Protein AF-A0A8S9WNT0-F1 (afdb_monomer)

Solvent-accessible surface area (backbone atoms only — not comparable to full-atom values): 17905 Å² total; per-residue (Å²): 100,82,88,56,63,63,63,52,52,52,56,59,71,67,62,73,85,76,90,71,71,98,56,78,53,39,70,52,45,52,57,57,40,44,67,74,70,39,76,78,52,48,82,60,87,55,51,92,38,74,47,78,46,76,50,46,50,31,54,36,70,70,26,28,43,89,84,68,43,75,92,51,94,57,46,38,47,43,70,58,42,40,52,50,35,33,77,72,57,32,23,27,37,25,37,38,32,82,46,93,51,92,77,42,52,64,61,68,43,43,46,45,4,59,71,24,71,43,39,64,44,81,45,90,50,81,89,46,49,68,57,54,53,49,53,49,52,47,62,64,63,39,40,32,62,36,38,36,70,43,54,38,89,97,39,54,84,32,49,48,57,46,59,67,60,50,62,67,45,48,62,85,56,74,67,70,46,46,57,49,78,44,84,61,89,89,66,69,51,47,79,47,75,50,42,38,33,35,24,42,68,88,22,56,76,46,73,44,82,46,78,48,76,41,76,60,81,75,78,72,78,70,78,74,77,71,80,72,85,88,75,83,87,87,80,88,79,83,86,78,84,79,83,78,78,78,78,76,81,85,76,82,72,77,77,81,74,62,74,57,78,56,80,67,83,79,83,78,74,72,86,82,71,81,90,66,83,83,78,85,75,86,80,90,129

Nearest PDB structures (foldseek):
  5bv8-assembly1_A  TM=7.248E-01  e=2.136E-02  Homo sapiens
  6ohr-assembly1_A  TM=5.849E-01  e=1.825E-01  Homo sapiens
  8ju8-assembly1_A  TM=4.848E-01  e=1.297E+00  synthetic construct
  4qey-assembly2_B  TM=3.914E-01  e=1.657E+00  Bacteroides ovatus ATCC 8483
  3gyx-assembly6_L  TM=2.209E-01  e=5.646E+00  Megalodesulfovibrio gigas

Sequence (285 aa):
MTTNTNAVHDAINDLTLGTGGVNYPEAYTRALYEAHADPSVGWRTGAKKIVIMFGDNIPHDIDPGRDGKEGTADDLDFEEVVAELNSHGITVLALYSRSSDPYSSDVPWKYMADETGGHYYELTEASKIPEAVTDMLVAEVDKIGELTLRAEPDYESWVSFTPNKYTNVGAKTTKTFTVKVTVPDGTKGGTYKFNIDVLGDGTVLAAQRVTVTVLEPTPRSSDVETAMPTRGPSPTPKRTRTYTSTPKPTRRVVPTSTPIKIKWWWVVVPPFFPTHPFNQERYSL

Structure (mmCIF, N/CA/C/O backbone):
data_AF-A0A8S9WNT0-F1
#
_entry.id   AF-A0A8S9WNT0-F1
#
loop_
_atom_site.group_PDB
_atom_site.id
_atom_site.type_symbol
_atom_site.label_atom_id
_atom_site.label_alt_id
_atom_site.label_comp_id
_atom_site.label_asym_id
_atom_site.label_entity_id
_atom_site.label_seq_id
_atom_site.pdbx_PDB_ins_code
_atom_site.Cartn_x
_atom_site.Cartn_y
_atom_site.Cartn_z
_atom_site.occupancy
_atom_site.B_iso_or_equiv
_atom_site.auth_seq_id
_atom_site.auth_comp_id
_atom_site.auth_asym_id
_atom_site.auth_atom_id
_atom_site.pdbx_PDB_model_num
ATOM 1 N N . MET A 1 1 ? 9.972 -9.016 4.533 1.00 89.19 1 MET A N 1
ATOM 2 C CA . MET A 1 1 ? 10.041 -7.682 5.192 1.00 89.19 1 MET A CA 1
ATOM 3 C C . MET A 1 1 ? 10.951 -7.722 6.430 1.00 89.19 1 MET A C 1
ATOM 5 O O . MET A 1 1 ? 10.816 -8.652 7.216 1.00 89.19 1 MET A O 1
ATOM 9 N N . THR A 1 2 ? 11.854 -6.753 6.647 1.00 90.69 2 THR A N 1
ATOM 10 C CA . THR A 1 2 ? 12.766 -6.713 7.821 1.00 90.69 2 THR A CA 1
ATOM 11 C C . THR A 1 2 ? 12.955 -5.290 8.358 1.00 90.69 2 THR A C 1
ATOM 13 O O . THR A 1 2 ? 12.803 -4.328 7.614 1.00 90.69 2 THR A O 1
ATOM 16 N N . THR A 1 3 ? 13.293 -5.146 9.644 1.00 92.94 3 THR A N 1
ATOM 17 C CA . THR A 1 3 ? 13.708 -3.864 10.253 1.00 92.94 3 THR A CA 1
ATOM 18 C C . THR A 1 3 ? 15.229 -3.697 10.304 1.00 92.94 3 THR A C 1
ATOM 20 O O . THR A 1 3 ? 15.715 -2.671 10.773 1.00 92.94 3 THR A O 1
ATOM 23 N N . ASN A 1 4 ? 15.995 -4.709 9.884 1.00 95.81 4 ASN A N 1
ATOM 24 C CA . ASN A 1 4 ? 17.452 -4.652 9.858 1.00 95.81 4 ASN A CA 1
ATOM 25 C C . ASN A 1 4 ? 17.918 -3.930 8.587 1.00 95.81 4 ASN A C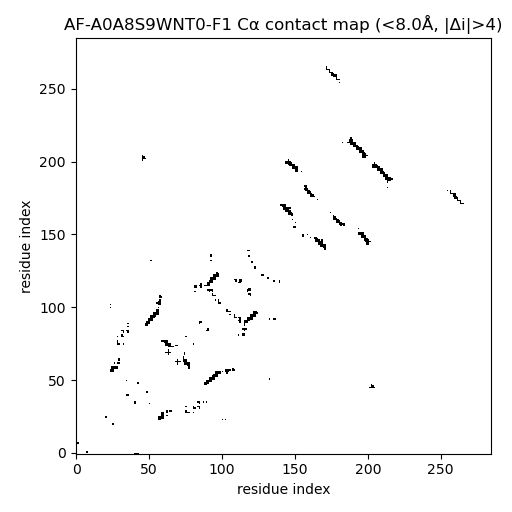 1
ATOM 27 O O . ASN A 1 4 ? 18.013 -4.538 7.523 1.00 95.81 4 ASN A O 1
ATOM 31 N N . THR A 1 5 ? 18.213 -2.638 8.705 1.00 96.19 5 THR A N 1
ATOM 32 C CA . THR A 1 5 ? 18.656 -1.802 7.580 1.00 96.19 5 THR A CA 1
ATOM 33 C C . THR A 1 5 ? 20.005 -2.231 7.011 1.00 96.19 5 THR A C 1
ATOM 35 O O . THR A 1 5 ? 20.220 -2.064 5.817 1.00 96.19 5 THR A O 1
ATOM 38 N N . ASN A 1 6 ? 20.885 -2.833 7.820 1.00 97.31 6 ASN A N 1
ATOM 39 C CA . ASN A 1 6 ? 22.164 -3.352 7.329 1.00 97.31 6 ASN A CA 1
ATOM 40 C C . ASN A 1 6 ? 21.937 -4.552 6.408 1.00 97.31 6 ASN A C 1
ATOM 42 O O . ASN A 1 6 ? 22.495 -4.592 5.326 1.00 97.31 6 ASN A O 1
ATOM 46 N N . ALA A 1 7 ? 21.034 -5.469 6.771 1.00 96.44 7 ALA A N 1
ATOM 47 C CA . ALA A 1 7 ? 20.701 -6.599 5.901 1.00 96.44 7 ALA A CA 1
ATOM 48 C C . ALA A 1 7 ? 20.107 -6.152 4.552 1.00 96.44 7 ALA A C 1
ATOM 50 O O . ALA A 1 7 ? 20.359 -6.786 3.535 1.00 96.44 7 ALA A O 1
ATOM 51 N N . VAL A 1 8 ? 19.332 -5.058 4.538 1.00 95.00 8 VAL A N 1
ATOM 52 C CA . VAL A 1 8 ? 18.816 -4.463 3.292 1.00 95.00 8 VAL A CA 1
ATOM 53 C C . VAL A 1 8 ? 19.950 -3.852 2.470 1.00 95.00 8 VAL A C 1
ATOM 55 O O . VAL A 1 8 ? 20.033 -4.102 1.274 1.00 95.00 8 VAL A O 1
ATOM 58 N N . HIS A 1 9 ? 20.827 -3.074 3.106 1.00 95.06 9 HIS A N 1
ATOM 59 C CA . HIS A 1 9 ? 21.995 -2.474 2.461 1.00 95.06 9 HIS A CA 1
ATOM 60 C C . HIS A 1 9 ? 22.916 -3.531 1.839 1.00 95.06 9 HIS A C 1
ATOM 62 O O . HIS A 1 9 ? 23.308 -3.398 0.684 1.00 95.06 9 HIS A O 1
ATOM 68 N N . ASP A 1 10 ? 23.218 -4.591 2.585 1.00 97.50 10 ASP A N 1
ATOM 69 C CA . ASP A 1 10 ? 24.089 -5.672 2.128 1.00 97.50 10 ASP A CA 1
ATOM 70 C C . ASP A 1 10 ? 23.451 -6.402 0.937 1.00 97.50 10 ASP A C 1
ATOM 72 O O . ASP A 1 10 ? 24.087 -6.546 -0.101 1.00 97.50 10 ASP A O 1
ATOM 76 N N . ALA A 1 11 ? 22.155 -6.731 1.018 1.00 96.19 11 ALA A N 1
ATOM 77 C CA . ALA A 1 11 ? 21.432 -7.352 -0.092 1.00 96.19 11 ALA A CA 1
ATOM 78 C C . ALA A 1 11 ? 21.393 -6.482 -1.362 1.00 96.19 11 ALA A C 1
ATOM 80 O O . ALA A 1 11 ? 21.484 -7.019 -2.461 1.00 96.19 11 ALA A O 1
ATOM 81 N N . ILE A 1 12 ? 21.262 -5.155 -1.230 1.00 93.81 12 ILE A N 1
ATOM 82 C CA . ILE A 1 12 ? 21.301 -4.225 -2.371 1.00 93.81 12 ILE A CA 1
ATOM 83 C C . ILE A 1 12 ? 22.696 -4.198 -3.004 1.00 93.81 12 ILE A C 1
ATOM 85 O O . ILE A 1 12 ? 22.807 -4.219 -4.226 1.00 93.81 12 ILE A O 1
ATOM 89 N N . ASN A 1 13 ? 23.756 -4.160 -2.194 1.00 96.06 13 ASN A N 1
ATOM 90 C CA . ASN A 1 13 ? 25.130 -4.123 -2.701 1.00 96.06 13 ASN A CA 1
ATOM 91 C C . ASN A 1 13 ? 25.579 -5.446 -3.334 1.00 96.06 13 ASN A C 1
ATOM 93 O O . ASN A 1 13 ? 26.497 -5.441 -4.152 1.00 96.06 13 ASN A O 1
ATOM 97 N N . ASP A 1 14 ? 24.925 -6.552 -2.983 1.00 96.81 14 ASP A N 1
ATOM 98 C CA . ASP A 1 14 ? 25.166 -7.869 -3.573 1.00 96.81 14 ASP A CA 1
ATOM 99 C C . ASP A 1 14 ? 24.444 -8.067 -4.924 1.00 96.81 14 ASP A C 1
ATOM 101 O O . ASP A 1 14 ? 24.647 -9.086 -5.592 1.00 96.81 14 ASP A O 1
ATOM 105 N N . LEU A 1 15 ? 23.607 -7.114 -5.360 1.00 93.56 15 LEU A N 1
ATOM 106 C CA . LEU A 1 15 ? 22.931 -7.195 -6.655 1.00 93.56 15 LEU A CA 1
ATOM 107 C C . LEU A 1 15 ? 23.942 -7.134 -7.804 1.00 93.56 15 LEU A C 1
ATOM 109 O O . LEU A 1 15 ? 24.793 -6.250 -7.885 1.00 93.56 15 LEU A O 1
ATOM 113 N N . THR A 1 16 ? 23.796 -8.060 -8.747 1.00 92.31 16 THR A N 1
ATOM 114 C CA . THR A 1 16 ? 24.558 -8.076 -9.998 1.00 92.31 16 THR A CA 1
ATOM 115 C C . THR A 1 16 ? 23.597 -8.001 -11.172 1.00 92.31 16 THR A C 1
ATOM 117 O O . THR A 1 16 ? 22.503 -8.566 -11.132 1.00 92.31 16 THR A O 1
ATOM 120 N N . LEU A 1 17 ? 23.994 -7.279 -12.219 1.00 85.44 17 LEU A N 1
ATOM 121 C CA . LEU A 1 17 ? 23.216 -7.238 -13.450 1.00 85.44 17 LEU A CA 1
ATOM 122 C C . LEU A 1 17 ? 23.305 -8.597 -14.149 1.00 85.44 17 LEU A C 1
ATOM 124 O O . LEU A 1 17 ? 24.388 -9.169 -14.289 1.00 85.44 17 LEU A O 1
ATOM 128 N N . GLY A 1 18 ? 22.154 -9.101 -14.591 1.00 81.69 18 GLY A N 1
ATOM 129 C CA . GLY A 1 18 ? 22.084 -10.256 -15.479 1.00 81.69 18 GLY A CA 1
ATOM 130 C C . GLY A 1 18 ? 22.546 -9.917 -16.899 1.00 81.69 18 GLY A C 1
ATOM 131 O O . GLY A 1 18 ? 23.046 -8.830 -17.180 1.00 81.69 18 GLY A O 1
ATOM 132 N N . THR A 1 19 ? 22.344 -10.846 -17.831 1.00 72.88 19 THR A N 1
ATOM 133 C CA . THR A 1 19 ? 22.751 -10.676 -19.237 1.00 72.88 19 THR A CA 1
ATOM 134 C C . THR A 1 19 ? 21.798 -9.823 -20.082 1.00 72.88 19 THR A C 1
ATOM 136 O O . THR A 1 19 ? 22.037 -9.702 -21.279 1.00 72.88 19 THR A O 1
ATOM 139 N N . GLY A 1 20 ? 20.756 -9.234 -19.482 1.00 67.38 20 GLY A N 1
ATOM 140 C CA . GLY A 1 20 ? 19.687 -8.520 -20.192 1.00 67.38 20 GLY A CA 1
ATOM 141 C C . GLY A 1 20 ? 18.866 -9.429 -21.117 1.00 67.38 20 GLY A C 1
ATOM 142 O O . GLY A 1 20 ? 19.327 -10.490 -21.551 1.00 67.38 20 GLY A O 1
ATOM 143 N N . GLY A 1 21 ? 17.624 -9.039 -21.407 1.00 66.88 21 GLY A N 1
ATOM 144 C CA . GLY A 1 21 ? 16.854 -9.632 -22.499 1.00 66.88 21 GLY A CA 1
ATOM 145 C C . GLY A 1 21 ? 17.400 -9.192 -23.862 1.00 66.88 21 GLY A C 1
ATOM 146 O O . GLY A 1 21 ? 18.051 -8.159 -23.988 1.00 66.88 21 GLY A O 1
ATOM 147 N N . VAL A 1 22 ? 17.141 -9.975 -24.915 1.00 65.75 22 VAL A N 1
ATOM 148 C CA . VAL A 1 22 ? 17.398 -9.537 -26.307 1.00 65.75 22 VAL A CA 1
ATOM 149 C C . VAL A 1 22 ? 16.308 -8.598 -26.839 1.00 65.75 22 VAL A C 1
ATOM 151 O O . VAL A 1 22 ? 16.495 -7.987 -27.889 1.00 65.75 22 VAL A O 1
ATOM 154 N N . ASN A 1 23 ? 15.186 -8.496 -26.123 1.00 72.81 23 ASN A N 1
ATOM 155 C CA . ASN A 1 23 ? 14.050 -7.644 -26.446 1.00 72.81 23 ASN A CA 1
ATOM 156 C C . ASN A 1 23 ? 13.955 -6.516 -25.418 1.00 72.81 23 ASN A C 1
ATOM 158 O O . ASN A 1 23 ? 14.336 -6.698 -24.270 1.00 72.81 23 ASN A O 1
ATOM 162 N N . TYR A 1 24 ? 13.469 -5.368 -25.874 1.00 80.31 24 TYR A N 1
ATOM 163 C CA . TYR A 1 24 ? 13.454 -4.120 -25.120 1.00 80.31 24 TYR A CA 1
ATOM 164 C C . TYR A 1 24 ? 12.469 -4.072 -23.939 1.00 80.31 24 TYR A C 1
ATOM 166 O O . TYR A 1 24 ? 12.848 -3.531 -22.903 1.00 80.31 24 TYR A O 1
ATOM 174 N N . PRO A 1 25 ? 11.227 -4.593 -24.046 1.00 89.00 25 PRO A N 1
ATOM 175 C CA . PRO A 1 25 ? 10.346 -4.676 -22.888 1.00 89.00 25 PRO A CA 1
ATOM 176 C C . PRO A 1 25 ? 10.925 -5.596 -21.811 1.00 89.00 25 PRO A C 1
ATOM 178 O O . PRO A 1 25 ? 11.604 -6.570 -22.126 1.00 89.00 25 PRO A O 1
ATOM 181 N N . GLU A 1 26 ? 10.619 -5.297 -20.553 1.00 90.50 26 GLU A N 1
ATOM 182 C CA . GLU A 1 26 ? 11.175 -6.005 -19.398 1.00 90.50 26 GLU A CA 1
ATOM 183 C C . GLU A 1 26 ? 10.071 -6.639 -18.536 1.00 90.50 26 GLU A C 1
ATOM 185 O O . GLU A 1 26 ? 8.900 -6.252 -18.577 1.00 90.50 26 GLU A O 1
ATOM 190 N N . ALA A 1 27 ? 10.444 -7.616 -17.707 1.00 91.81 27 ALA A N 1
ATOM 191 C CA . ALA A 1 27 ? 9.527 -8.396 -16.864 1.00 91.81 27 ALA A CA 1
ATOM 192 C C . ALA A 1 27 ? 9.069 -7.652 -15.585 1.00 91.81 27 ALA A C 1
ATOM 194 O O . ALA A 1 27 ? 9.065 -8.207 -14.480 1.00 91.81 27 ALA A O 1
ATOM 195 N N . TYR A 1 28 ? 8.715 -6.365 -15.695 1.00 95.38 28 TYR A N 1
ATOM 196 C CA . TYR A 1 28 ? 8.218 -5.590 -14.549 1.00 95.38 28 TYR A CA 1
ATOM 197 C C . TYR A 1 28 ? 6.878 -6.130 -14.037 1.00 95.38 28 TYR A C 1
ATOM 199 O O . TYR A 1 28 ? 6.661 -6.156 -12.824 1.00 95.38 28 TYR A O 1
ATOM 207 N N . THR A 1 29 ? 6.009 -6.608 -14.936 1.00 96.81 29 THR A N 1
ATOM 208 C CA . THR A 1 29 ? 4.711 -7.211 -14.598 1.00 96.81 29 THR A CA 1
ATOM 209 C C . THR A 1 29 ? 4.888 -8.385 -13.645 1.00 96.81 29 THR A C 1
ATOM 211 O O . THR A 1 29 ? 4.227 -8.442 -12.606 1.00 96.81 29 THR A O 1
ATOM 214 N N . ARG A 1 30 ? 5.868 -9.261 -13.901 1.00 95.94 30 ARG A N 1
ATOM 215 C CA . ARG A 1 30 ? 6.190 -10.346 -12.977 1.00 95.94 30 ARG A CA 1
ATOM 216 C C . ARG A 1 30 ? 6.578 -9.857 -11.586 1.00 95.94 30 ARG A C 1
ATOM 218 O O . ARG A 1 30 ? 6.102 -10.401 -10.591 1.00 95.94 30 ARG A O 1
ATOM 225 N N . ALA A 1 31 ? 7.443 -8.848 -11.494 1.00 96.31 31 ALA A N 1
ATOM 226 C CA . ALA A 1 31 ? 7.875 -8.310 -10.205 1.00 96.31 31 ALA A CA 1
ATOM 227 C C . ALA A 1 31 ? 6.707 -7.687 -9.415 1.00 96.31 31 ALA A C 1
ATOM 229 O O . ALA A 1 31 ? 6.625 -7.863 -8.197 1.00 96.31 31 ALA A O 1
ATOM 230 N N . LEU A 1 32 ? 5.789 -6.999 -10.103 1.00 98.00 32 LEU A N 1
ATOM 231 C CA . LEU A 1 32 ? 4.559 -6.460 -9.515 1.00 98.00 32 LEU A CA 1
ATOM 232 C C . LEU A 1 32 ? 3.640 -7.575 -9.001 1.00 98.00 32 LEU A C 1
ATOM 234 O O . LEU A 1 32 ? 3.195 -7.510 -7.856 1.00 98.00 32 LEU A O 1
ATOM 238 N N . TYR A 1 33 ? 3.423 -8.623 -9.795 1.00 98.12 33 TYR A N 1
ATOM 239 C CA . TYR A 1 33 ? 2.598 -9.764 -9.398 1.00 98.12 33 TYR A CA 1
ATOM 240 C C . TYR A 1 33 ? 3.149 -10.453 -8.142 1.00 98.12 33 TYR A C 1
ATOM 242 O O . TYR A 1 33 ? 2.439 -10.646 -7.153 1.00 98.12 33 TYR A O 1
ATOM 250 N N . GLU A 1 34 ? 4.453 -10.750 -8.110 1.00 97.94 34 GLU A N 1
ATOM 251 C CA . GLU A 1 34 ? 5.066 -11.392 -6.940 1.00 97.94 34 GLU A CA 1
ATOM 252 C C . GLU A 1 34 ? 4.961 -10.527 -5.677 1.00 97.94 34 GLU A C 1
ATOM 254 O O . GLU A 1 34 ? 4.885 -11.065 -4.571 1.00 97.94 34 GLU A O 1
ATOM 259 N N . ALA A 1 35 ? 4.874 -9.197 -5.812 1.00 97.38 35 ALA A N 1
ATOM 260 C CA . ALA A 1 35 ? 4.716 -8.314 -4.666 1.00 97.38 35 ALA A CA 1
ATOM 261 C C . ALA A 1 35 ? 3.439 -8.604 -3.861 1.00 97.38 35 ALA A C 1
ATOM 263 O O . ALA A 1 35 ? 3.466 -8.420 -2.646 1.00 97.38 35 ALA A O 1
ATOM 264 N N . HIS A 1 36 ? 2.343 -9.072 -4.472 1.00 96.31 36 HIS A N 1
ATOM 265 C CA . HIS A 1 36 ? 1.144 -9.503 -3.734 1.00 96.31 36 HIS A CA 1
ATOM 266 C C . HIS A 1 36 ? 0.969 -11.026 -3.680 1.00 96.31 36 HIS A C 1
ATOM 268 O O . HIS A 1 36 ? 0.407 -11.529 -2.704 1.00 96.31 36 HIS A O 1
ATOM 274 N N . ALA A 1 37 ? 1.450 -11.754 -4.690 1.00 97.00 37 ALA A N 1
ATOM 275 C CA . ALA A 1 37 ? 1.236 -13.190 -4.831 1.00 97.00 37 ALA A CA 1
ATOM 276 C C . ALA A 1 37 ? 2.239 -14.055 -4.050 1.00 97.00 37 ALA A C 1
ATOM 278 O O . ALA A 1 37 ? 1.903 -15.191 -3.700 1.00 97.00 37 ALA A O 1
ATOM 279 N N . ASP A 1 38 ? 3.453 -13.565 -3.762 1.00 96.62 38 ASP A N 1
ATOM 280 C CA . ASP A 1 38 ? 4.424 -14.307 -2.955 1.00 96.62 38 ASP A CA 1
ATOM 281 C C . ASP A 1 38 ? 4.200 -14.048 -1.449 1.00 96.62 38 ASP A C 1
ATOM 283 O O . ASP A 1 38 ? 4.501 -12.960 -0.938 1.00 96.62 38 ASP A O 1
ATOM 287 N N . PRO A 1 39 ? 3.734 -15.049 -0.674 1.00 93.25 39 PRO A N 1
ATOM 288 C CA . PRO A 1 39 ? 3.548 -14.889 0.766 1.00 93.25 39 PRO A CA 1
ATOM 289 C C . PRO A 1 39 ? 4.859 -14.594 1.518 1.00 93.25 39 PRO A C 1
ATOM 291 O O . PRO A 1 39 ? 4.813 -14.085 2.642 1.00 93.25 39 PRO A O 1
ATOM 294 N N . SER A 1 40 ? 6.026 -14.882 0.926 1.00 94.88 40 SER A N 1
ATOM 295 C CA . SER A 1 40 ? 7.341 -14.641 1.529 1.00 94.88 40 SER A CA 1
ATOM 296 C C . SER A 1 40 ? 7.696 -13.151 1.647 1.00 94.88 40 SER A C 1
ATOM 298 O O . SER A 1 40 ? 8.464 -12.773 2.541 1.00 94.88 40 SER A O 1
ATOM 300 N N . VAL A 1 41 ? 7.064 -12.278 0.845 1.00 95.00 41 VAL A N 1
ATOM 301 C CA . VAL A 1 41 ? 7.206 -10.812 0.951 1.00 95.00 41 VAL A CA 1
ATOM 302 C C . VAL A 1 41 ? 6.888 -10.350 2.379 1.00 95.00 41 VAL A C 1
ATOM 304 O O . VAL A 1 41 ? 7.598 -9.512 2.962 1.00 95.00 41 VAL A O 1
ATOM 307 N N . GLY A 1 42 ? 5.877 -10.974 2.997 1.00 93.31 42 GLY A N 1
ATOM 308 C CA . GLY A 1 42 ? 5.574 -10.826 4.417 1.00 93.31 42 GLY A CA 1
ATOM 309 C C . GLY A 1 42 ? 4.989 -9.460 4.769 1.00 93.31 42 GLY A C 1
ATOM 310 O O . GLY A 1 42 ? 5.414 -8.835 5.748 1.00 93.31 42 GLY A O 1
ATOM 311 N N . TRP A 1 43 ? 4.035 -8.972 3.969 1.00 93.44 43 TRP A N 1
ATOM 312 C CA . TRP A 1 43 ? 3.287 -7.758 4.292 1.00 93.44 43 TRP A CA 1
ATOM 313 C C . TRP A 1 43 ? 2.651 -7.858 5.676 1.00 93.44 43 TRP A C 1
ATOM 315 O O . TRP A 1 43 ? 1.984 -8.834 6.017 1.00 93.44 43 TRP A O 1
ATOM 325 N N . ARG A 1 44 ? 2.838 -6.818 6.489 1.00 89.44 44 ARG A N 1
ATOM 326 C CA . ARG A 1 44 ? 2.239 -6.763 7.823 1.00 89.44 44 ARG A CA 1
ATOM 327 C C . ARG A 1 44 ? 0.761 -6.403 7.714 1.00 89.44 44 ARG A C 1
ATOM 329 O O . ARG A 1 44 ? 0.404 -5.428 7.054 1.00 89.44 44 ARG A O 1
ATOM 336 N N . THR A 1 45 ? -0.087 -7.147 8.418 1.00 84.06 45 THR A N 1
ATOM 337 C CA . THR A 1 45 ? -1.503 -6.804 8.583 1.00 84.06 45 THR A CA 1
ATOM 338 C C . THR A 1 45 ? -1.635 -5.412 9.193 1.00 84.06 45 THR A C 1
ATOM 340 O O . THR A 1 45 ? -1.002 -5.120 10.207 1.00 84.06 45 THR A O 1
ATOM 343 N N . GLY A 1 46 ? -2.459 -4.557 8.585 1.00 77.75 46 GLY A N 1
ATOM 344 C CA . GLY A 1 46 ? -2.642 -3.184 9.055 1.00 77.75 46 GLY A CA 1
ATOM 345 C C . GLY A 1 46 ? -1.390 -2.312 8.902 1.00 77.75 46 GLY A C 1
ATOM 346 O O . GLY A 1 46 ? -1.152 -1.440 9.730 1.00 77.75 46 GLY A O 1
ATOM 347 N N . ALA A 1 47 ? -0.574 -2.536 7.874 1.00 84.81 47 ALA A N 1
ATOM 348 C CA . ALA A 1 47 ? 0.424 -1.569 7.430 1.00 84.81 47 ALA A CA 1
ATOM 349 C C . ALA A 1 47 ? 0.047 -1.033 6.044 1.00 84.81 47 ALA A C 1
ATOM 351 O O . ALA A 1 47 ? -0.477 -1.785 5.219 1.00 84.81 47 ALA A O 1
ATOM 352 N N . LYS A 1 48 ? 0.377 0.238 5.774 1.00 86.88 48 LYS A N 1
ATOM 353 C CA . LYS A 1 48 ? 0.421 0.749 4.399 1.00 86.88 48 LYS A CA 1
ATOM 354 C C . LY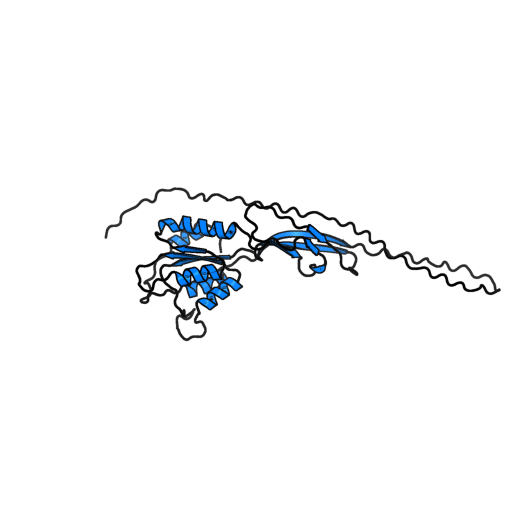S A 1 48 ? 1.481 -0.052 3.636 1.00 86.88 48 LYS A C 1
ATOM 356 O O . LYS A 1 48 ? 2.594 -0.232 4.141 1.00 86.88 48 LYS A O 1
ATOM 361 N N . LYS A 1 49 ? 1.109 -0.583 2.472 1.00 92.50 49 LYS A N 1
ATOM 362 C CA . LYS A 1 49 ? 1.970 -1.419 1.633 1.00 92.50 49 LYS A CA 1
ATOM 363 C C . LYS A 1 49 ? 2.405 -0.589 0.436 1.00 92.50 49 LYS A C 1
ATOM 365 O O . LYS A 1 49 ? 1.555 -0.079 -0.284 1.00 92.50 49 LYS A O 1
ATOM 370 N N . ILE A 1 50 ? 3.710 -0.424 0.270 1.00 95.19 50 ILE A N 1
ATOM 371 C CA . ILE A 1 50 ? 4.283 0.428 -0.768 1.00 95.19 50 ILE A CA 1
ATOM 372 C C . ILE A 1 50 ? 5.316 -0.393 -1.526 1.00 95.19 50 ILE A C 1
ATOM 374 O O . ILE A 1 50 ? 6.262 -0.899 -0.919 1.00 95.19 50 ILE A O 1
ATOM 378 N N . VAL A 1 51 ? 5.128 -0.512 -2.834 1.00 97.69 51 VAL A N 1
ATOM 379 C CA . VAL A 1 51 ? 6.124 -1.028 -3.772 1.00 97.69 51 VAL A CA 1
ATOM 380 C C . VAL A 1 51 ? 6.807 0.167 -4.419 1.00 97.69 51 VAL A C 1
ATOM 382 O O . VAL A 1 51 ? 6.146 1.099 -4.861 1.00 97.69 51 VAL A O 1
ATOM 385 N N . ILE A 1 52 ? 8.135 0.149 -4.460 1.00 97.44 52 ILE A N 1
ATOM 386 C CA . ILE A 1 52 ? 8.926 1.154 -5.168 1.00 97.44 52 ILE A CA 1
ATOM 387 C C . ILE A 1 52 ? 9.495 0.457 -6.396 1.00 97.44 52 ILE A C 1
ATOM 389 O O . ILE A 1 52 ? 10.326 -0.439 -6.253 1.00 97.44 52 ILE A O 1
ATOM 393 N N . MET A 1 53 ? 9.006 0.827 -7.576 1.00 97.56 53 MET A N 1
ATOM 394 C CA . MET A 1 53 ? 9.415 0.223 -8.839 1.00 97.56 53 MET A CA 1
ATOM 395 C C . MET A 1 53 ? 10.437 1.120 -9.529 1.00 97.56 53 MET A C 1
ATOM 397 O O . MET A 1 53 ? 10.197 2.314 -9.688 1.00 97.56 53 MET A O 1
ATOM 401 N N . PHE A 1 54 ? 11.556 0.537 -9.950 1.00 95.12 54 PHE A N 1
ATOM 402 C CA . PHE A 1 54 ? 12.600 1.210 -10.718 1.00 95.12 54 PHE A CA 1
ATOM 403 C C . PHE A 1 54 ? 12.742 0.522 -12.070 1.00 95.12 54 PHE A C 1
ATOM 405 O O . PHE A 1 54 ? 12.810 -0.705 -12.122 1.00 95.12 54 PHE A O 1
ATOM 412 N N . GLY A 1 55 ? 12.846 1.294 -13.145 1.00 93.19 55 GLY A N 1
ATOM 413 C CA . GLY A 1 55 ? 13.128 0.741 -14.465 1.00 93.19 55 GLY A CA 1
ATOM 414 C C . GLY A 1 55 ? 13.293 1.810 -15.528 1.00 93.19 55 GLY A C 1
ATOM 415 O O . GLY A 1 55 ? 13.165 3.005 -15.257 1.00 93.19 55 GLY A O 1
ATOM 416 N N . ASP A 1 56 ? 13.632 1.366 -16.728 1.00 91.44 56 ASP A N 1
ATOM 417 C CA . ASP A 1 56 ? 14.092 2.205 -17.831 1.00 91.44 56 ASP A CA 1
ATOM 418 C C . ASP A 1 56 ? 13.479 1.849 -19.193 1.00 91.44 56 ASP A C 1
ATOM 420 O O . ASP A 1 56 ? 13.796 2.472 -20.214 1.00 91.44 56 ASP A O 1
ATOM 424 N N . ASN A 1 57 ? 12.539 0.903 -19.208 1.00 92.44 57 ASN A N 1
ATOM 425 C CA . ASN A 1 57 ? 11.756 0.553 -20.387 1.00 92.44 57 ASN A CA 1
ATOM 426 C C . ASN A 1 57 ? 10.279 0.293 -20.051 1.00 92.44 57 ASN A C 1
ATOM 428 O O . ASN A 1 57 ? 9.822 0.554 -18.937 1.00 92.44 57 ASN A O 1
ATOM 432 N N . ILE A 1 58 ? 9.505 -0.169 -21.028 1.00 93.69 58 ILE A N 1
ATOM 433 C CA . ILE A 1 58 ? 8.113 -0.596 -20.844 1.00 93.69 58 ILE A CA 1
ATOM 434 C C . ILE A 1 58 ? 8.036 -2.045 -20.322 1.00 93.69 58 ILE A C 1
ATOM 436 O O . ILE A 1 58 ? 8.956 -2.827 -20.571 1.00 93.69 58 ILE A O 1
ATOM 440 N N . PRO A 1 59 ? 6.964 -2.430 -19.605 1.00 93.38 59 PRO A N 1
ATOM 441 C CA . PRO A 1 59 ? 6.697 -3.834 -19.320 1.00 93.38 59 PRO A CA 1
ATOM 442 C C . PRO A 1 59 ? 6.377 -4.601 -20.608 1.00 93.38 59 PRO A C 1
ATOM 444 O O . PRO A 1 59 ? 5.941 -4.016 -21.604 1.00 93.38 59 PRO A O 1
ATOM 447 N N . HIS A 1 60 ? 6.551 -5.919 -20.575 1.00 89.88 60 HIS A N 1
ATOM 448 C CA . HIS A 1 60 ? 5.874 -6.795 -21.528 1.00 89.88 60 HIS A CA 1
ATOM 449 C C . HIS A 1 60 ? 4.345 -6.649 -21.408 1.00 89.88 60 HIS A C 1
ATOM 451 O O . HIS A 1 60 ? 3.823 -6.610 -20.295 1.00 89.88 60 HIS A O 1
ATOM 457 N N . ASP A 1 61 ? 3.655 -6.589 -22.555 1.00 82.56 61 ASP A N 1
ATOM 458 C CA . ASP A 1 61 ? 2.182 -6.558 -22.647 1.00 82.56 61 ASP A CA 1
ATOM 459 C C . ASP A 1 61 ? 1.578 -7.839 -22.043 1.00 82.56 61 ASP A C 1
ATOM 461 O O . ASP A 1 61 ? 0.729 -7.785 -21.161 1.00 82.56 61 ASP A O 1
ATOM 465 N N . ILE A 1 62 ? 2.132 -8.992 -22.439 1.00 89.94 62 ILE A N 1
ATOM 466 C CA . ILE A 1 62 ? 1.937 -10.284 -21.776 1.00 89.94 62 ILE A CA 1
ATOM 467 C C . ILE A 1 62 ? 3.284 -10.756 -21.239 1.00 89.94 62 ILE A C 1
ATOM 469 O O . ILE A 1 62 ? 4.220 -10.992 -22.006 1.00 89.94 62 ILE A O 1
ATOM 473 N N . ASP A 1 63 ? 3.384 -10.882 -19.920 1.00 92.62 63 ASP A N 1
ATOM 474 C CA . ASP A 1 63 ? 4.542 -11.465 -19.248 1.00 92.62 63 ASP A CA 1
ATOM 475 C C . ASP A 1 63 ? 4.339 -12.986 -19.117 1.00 92.62 63 ASP A C 1
ATOM 477 O O . ASP A 1 63 ? 3.270 -13.414 -18.685 1.00 92.62 63 ASP A O 1
ATOM 481 N N . PRO A 1 64 ? 5.333 -13.821 -19.471 1.00 93.00 64 PRO A N 1
ATOM 482 C CA . PRO A 1 64 ? 5.194 -15.279 -19.530 1.00 93.00 64 PRO A CA 1
ATOM 483 C C . PRO A 1 64 ? 5.154 -15.970 -18.155 1.00 93.00 64 PRO A C 1
ATOM 485 O O . PRO A 1 64 ? 5.358 -17.181 -18.051 1.00 93.00 64 PRO A O 1
ATOM 488 N N . GLY A 1 65 ? 4.992 -15.212 -17.071 1.00 93.44 65 GLY A N 1
ATOM 489 C CA . GLY A 1 65 ? 4.689 -15.775 -15.767 1.00 93.44 65 GLY A CA 1
ATOM 490 C C . GLY A 1 65 ? 5.846 -16.535 -15.127 1.00 93.44 65 GLY A C 1
ATOM 491 O O . GLY A 1 65 ? 7.032 -16.271 -15.358 1.00 93.44 65 GLY A O 1
ATOM 492 N N . ARG A 1 66 ? 5.507 -17.460 -14.222 1.00 94.12 66 ARG A N 1
ATOM 493 C CA . ARG A 1 66 ? 6.465 -18.255 -13.434 1.00 94.12 66 ARG A CA 1
ATOM 494 C C . ARG A 1 66 ? 7.171 -19.309 -14.261 1.00 94.12 66 ARG A C 1
ATOM 496 O O . ARG A 1 66 ? 8.325 -19.617 -13.951 1.00 94.12 66 ARG A O 1
ATOM 503 N N . ASP A 1 67 ? 6.494 -19.864 -15.256 1.00 93.81 67 ASP A N 1
ATOM 504 C CA . ASP A 1 67 ? 7.045 -20.926 -16.089 1.00 93.81 67 ASP A CA 1
ATOM 505 C C . ASP A 1 67 ? 7.925 -20.409 -17.246 1.00 93.81 67 ASP A C 1
ATOM 507 O O . ASP A 1 67 ? 8.713 -21.182 -17.809 1.00 93.81 67 ASP A O 1
ATOM 511 N N . GLY A 1 68 ? 7.850 -19.102 -17.531 1.00 90.88 68 GLY A N 1
ATOM 512 C CA . GLY A 1 68 ? 8.649 -18.419 -18.541 1.00 90.88 68 GLY A CA 1
ATOM 513 C C . GLY A 1 68 ? 8.241 -18.764 -19.975 1.00 90.88 68 GLY A C 1
ATOM 514 O O . GLY A 1 68 ? 9.079 -18.657 -20.875 1.00 90.88 68 GLY A O 1
ATOM 515 N N . LYS A 1 69 ? 6.998 -19.207 -20.202 1.00 92.19 69 LYS A N 1
ATOM 516 C CA . LYS A 1 69 ? 6.456 -19.539 -21.522 1.00 92.19 69 LYS A CA 1
ATOM 517 C C . LYS A 1 69 ? 5.156 -18.789 -21.801 1.00 92.19 69 LYS A C 1
ATOM 519 O O . LYS A 1 69 ? 4.132 -19.061 -21.191 1.00 92.19 69 LYS A O 1
ATOM 524 N N . GLU A 1 70 ? 5.190 -17.962 -22.841 1.00 91.94 70 GLU A N 1
ATOM 525 C CA . GLU A 1 70 ? 3.993 -17.306 -23.372 1.00 91.94 70 GLU A CA 1
ATOM 526 C C . GLU A 1 70 ? 2.963 -18.324 -23.899 1.00 91.94 70 GLU A C 1
ATOM 528 O O . GLU A 1 70 ? 3.304 -19.372 -24.467 1.00 91.94 70 GLU A O 1
ATOM 533 N N . GLY A 1 71 ? 1.687 -17.970 -23.780 1.00 93.56 71 GLY A N 1
ATOM 534 C CA . GLY A 1 71 ? 0.534 -18.760 -24.197 1.00 93.56 71 GLY A CA 1
ATOM 535 C C . GLY A 1 71 ? 0.100 -19.807 -23.172 1.00 93.56 71 GLY A C 1
ATOM 536 O O . GLY A 1 71 ? -0.594 -20.763 -23.542 1.00 93.56 71 GLY A O 1
ATOM 537 N N . THR A 1 72 ? 0.531 -19.678 -21.917 1.00 95.38 72 THR A N 1
ATOM 538 C CA . THR A 1 72 ? 0.193 -20.606 -20.834 1.00 95.38 72 THR A CA 1
ATOM 539 C C . THR A 1 72 ? -0.795 -19.981 -19.844 1.00 95.38 72 THR A C 1
ATOM 541 O O . THR A 1 72 ? -1.339 -18.905 -20.066 1.00 95.38 72 THR A O 1
ATOM 544 N N . ALA A 1 73 ? -1.153 -20.722 -18.792 1.00 95.00 73 ALA A N 1
ATOM 545 C CA . ALA A 1 73 ? -2.205 -20.306 -17.864 1.00 95.00 73 ALA A CA 1
ATOM 546 C C . ALA A 1 73 ? -1.722 -19.329 -16.779 1.00 95.00 73 ALA A C 1
ATOM 548 O O . ALA A 1 73 ? -2.566 -18.786 -16.071 1.00 95.00 73 ALA A O 1
ATOM 549 N N . ASP A 1 74 ? -0.408 -19.164 -16.602 1.00 94.69 74 ASP A N 1
ATOM 550 C CA . ASP A 1 74 ? 0.189 -18.218 -15.654 1.00 94.69 74 ASP A CA 1
ATOM 551 C C . ASP A 1 74 ? 0.794 -16.982 -16.326 1.00 94.69 74 ASP A C 1
ATOM 553 O O . ASP A 1 74 ? 1.487 -16.219 -15.653 1.00 94.69 74 ASP A O 1
ATOM 557 N N . ASP A 1 75 ? 0.497 -16.775 -17.611 1.00 96.12 75 ASP A N 1
ATOM 558 C CA . ASP A 1 75 ? 0.733 -15.509 -18.297 1.00 96.12 75 ASP A CA 1
ATOM 559 C C . ASP A 1 75 ? 0.054 -14.362 -17.535 1.00 96.12 75 ASP A C 1
ATOM 561 O O . ASP A 1 75 ? -1.077 -14.493 -17.057 1.00 96.12 75 ASP A O 1
ATOM 565 N N . LEU A 1 76 ? 0.749 -13.234 -17.430 1.00 97.38 76 LEU A N 1
ATOM 566 C CA . LEU A 1 76 ? 0.307 -12.071 -16.672 1.00 97.38 76 LEU A CA 1
ATOM 567 C C . LEU A 1 76 ? 0.034 -10.898 -17.613 1.00 97.38 76 LEU A C 1
ATOM 569 O O . LEU A 1 76 ? 0.909 -10.489 -18.378 1.00 97.38 76 LEU A O 1
ATOM 573 N N . ASP A 1 77 ? -1.165 -10.338 -17.494 1.00 96.69 77 ASP A N 1
ATOM 574 C CA . ASP A 1 77 ? -1.579 -9.083 -18.121 1.00 96.69 77 ASP A CA 1
ATOM 575 C C . ASP A 1 77 ? -1.213 -7.903 -17.206 1.00 96.69 77 ASP A C 1
ATOM 577 O O . ASP A 1 77 ? -1.438 -7.944 -15.990 1.00 96.69 77 ASP A O 1
ATOM 581 N N . PHE A 1 78 ? -0.587 -6.866 -17.766 1.00 96.62 78 PHE A N 1
ATOM 582 C CA . PHE A 1 78 ? -0.059 -5.752 -16.975 1.00 96.62 78 PHE A CA 1
ATOM 583 C C . PHE A 1 78 ? -1.163 -4.995 -16.224 1.00 96.62 78 PHE A C 1
ATOM 585 O O . PHE A 1 78 ? -1.040 -4.749 -15.019 1.00 96.62 78 PHE A O 1
ATOM 592 N N . GLU A 1 79 ? -2.250 -4.650 -16.908 1.00 96.75 79 GLU A N 1
ATOM 593 C CA . GLU A 1 79 ? -3.391 -3.940 -16.343 1.00 96.75 79 GLU A CA 1
ATOM 594 C C . GLU A 1 79 ? -4.099 -4.764 -15.259 1.00 96.75 79 GLU A C 1
ATOM 596 O O . GLU A 1 79 ? -4.457 -4.217 -14.209 1.00 96.75 79 GLU A O 1
ATOM 601 N N . GLU A 1 80 ? -4.260 -6.076 -15.465 1.00 97.25 80 GLU A N 1
ATOM 602 C CA . GLU A 1 80 ? -4.824 -6.976 -14.453 1.00 97.25 80 GLU A CA 1
ATOM 603 C C . GLU A 1 80 ? -3.963 -7.002 -13.184 1.00 97.25 80 GLU A C 1
ATOM 605 O O . GLU A 1 80 ? -4.482 -6.768 -12.091 1.00 97.25 80 GLU A O 1
ATOM 610 N N . VAL A 1 81 ? -2.642 -7.167 -13.310 1.00 98.12 81 VAL A N 1
ATOM 611 C CA . VAL A 1 81 ? -1.723 -7.173 -12.157 1.00 98.12 81 VAL A CA 1
ATOM 612 C C . VAL A 1 81 ? -1.743 -5.835 -11.405 1.00 98.12 81 VAL A C 1
ATOM 614 O O . VAL A 1 81 ? -1.731 -5.802 -10.170 1.00 98.12 81 VAL A O 1
ATOM 617 N N . VAL A 1 82 ? -1.813 -4.705 -12.114 1.00 98.44 82 VAL A N 1
ATOM 618 C CA . VAL A 1 82 ? -1.946 -3.379 -11.484 1.00 98.44 82 VAL A CA 1
ATOM 619 C C . VAL A 1 82 ? -3.264 -3.266 -10.705 1.00 98.44 82 VAL A C 1
ATOM 621 O O . VAL A 1 82 ? -3.275 -2.780 -9.566 1.00 98.44 82 VAL A O 1
ATOM 624 N N . ALA A 1 83 ? -4.372 -3.757 -11.265 1.00 98.25 83 ALA A N 1
ATOM 625 C CA . ALA A 1 83 ? -5.657 -3.798 -10.571 1.00 98.25 83 ALA A CA 1
ATOM 626 C C . ALA A 1 83 ? -5.620 -4.729 -9.344 1.00 98.25 83 ALA A C 1
ATOM 628 O O . ALA A 1 83 ? -6.180 -4.398 -8.289 1.00 98.25 83 ALA A O 1
ATOM 629 N N . GLU A 1 84 ? -4.921 -5.862 -9.434 1.00 98.19 84 GLU A N 1
ATOM 630 C CA . GLU A 1 84 ? -4.715 -6.778 -8.315 1.00 98.19 84 GLU A CA 1
ATOM 631 C C . GLU A 1 84 ? -3.935 -6.114 -7.178 1.00 98.19 84 GLU A C 1
ATOM 633 O O . GLU A 1 84 ? -4.373 -6.201 -6.026 1.00 98.19 84 GLU A O 1
ATOM 638 N N . LEU A 1 85 ? -2.854 -5.383 -7.466 1.00 98.25 85 LEU A N 1
ATOM 639 C CA . LEU A 1 85 ? -2.119 -4.609 -6.459 1.00 98.25 85 LEU A CA 1
ATOM 640 C C . LEU A 1 85 ? -3.029 -3.632 -5.708 1.00 98.25 85 LEU A C 1
ATOM 642 O O . LEU A 1 85 ? -3.046 -3.629 -4.470 1.00 98.25 85 LEU A O 1
ATOM 646 N N . ASN A 1 86 ? -3.834 -2.859 -6.442 1.00 96.19 86 ASN A N 1
ATOM 647 C CA . ASN A 1 86 ? -4.794 -1.929 -5.851 1.00 96.19 86 ASN A CA 1
ATOM 648 C C . ASN A 1 86 ? -5.810 -2.670 -4.960 1.00 96.19 86 ASN A C 1
ATOM 650 O O . ASN A 1 86 ? -6.027 -2.295 -3.805 1.00 96.19 86 ASN A O 1
ATOM 654 N N . SER A 1 87 ? -6.365 -3.794 -5.431 1.00 95.88 87 SER A N 1
ATOM 655 C CA . SER A 1 87 ? -7.311 -4.609 -4.649 1.00 95.88 87 SER A CA 1
ATOM 656 C C . SER A 1 87 ? -6.709 -5.176 -3.349 1.00 95.88 87 SER A C 1
ATOM 658 O O . SER A 1 87 ? -7.421 -5.354 -2.356 1.00 95.88 87 SER A O 1
ATOM 660 N N . HIS A 1 88 ? -5.388 -5.385 -3.309 1.00 94.62 88 HIS A N 1
ATOM 661 C CA . HIS A 1 88 ? -4.642 -5.810 -2.120 1.00 94.62 88 HIS A CA 1
ATOM 662 C C . HIS A 1 88 ? -4.178 -4.633 -1.235 1.00 94.62 88 HIS A C 1
ATOM 664 O O . HIS A 1 88 ? -3.531 -4.844 -0.194 1.00 94.62 88 HIS A O 1
ATOM 670 N N . GLY A 1 89 ? -4.530 -3.397 -1.603 1.00 91.94 89 GLY A N 1
ATOM 671 C CA . GLY A 1 89 ? -4.146 -2.169 -0.911 1.00 91.94 89 GLY A CA 1
ATOM 672 C C . GLY A 1 89 ? -2.640 -1.926 -0.955 1.00 91.94 89 GLY A C 1
ATOM 673 O O . GLY A 1 89 ? -2.050 -1.588 0.077 1.00 91.94 89 GLY A O 1
ATOM 674 N N . ILE A 1 90 ? -2.019 -2.205 -2.104 1.00 95.75 90 ILE A N 1
ATOM 675 C CA . ILE A 1 90 ? -0.612 -1.927 -2.386 1.00 95.75 90 ILE A CA 1
ATOM 676 C C . ILE A 1 90 ? -0.533 -0.720 -3.315 1.00 95.75 90 ILE A C 1
ATOM 678 O O . ILE A 1 90 ? -1.140 -0.713 -4.380 1.00 95.75 90 ILE A O 1
ATOM 682 N N . THR A 1 91 ? 0.250 0.270 -2.902 1.00 95.44 91 THR A N 1
ATOM 683 C CA . THR A 1 91 ? 0.521 1.492 -3.660 1.00 95.44 91 THR A CA 1
ATOM 684 C C . THR A 1 91 ? 1.873 1.391 -4.358 1.00 95.44 91 THR A C 1
ATOM 686 O O . THR A 1 91 ? 2.844 0.939 -3.743 1.00 95.44 91 THR A O 1
ATOM 689 N N . VAL A 1 92 ? 1.962 1.827 -5.615 1.00 98.12 92 VAL A N 1
ATOM 690 C CA . VAL A 1 92 ? 3.204 1.814 -6.400 1.00 98.12 92 VAL A CA 1
ATOM 691 C C . VAL A 1 92 ? 3.785 3.223 -6.519 1.00 98.12 92 VAL A C 1
ATOM 693 O O . VAL A 1 92 ? 3.141 4.149 -7.005 1.00 98.12 92 VAL A O 1
ATOM 696 N N . LEU A 1 93 ? 5.039 3.378 -6.097 1.00 98.06 93 LEU A N 1
ATOM 697 C CA . LEU A 1 93 ? 5.871 4.540 -6.400 1.00 98.06 93 LEU A CA 1
ATOM 698 C C . LEU A 1 93 ? 6.754 4.179 -7.599 1.00 98.06 93 LEU A C 1
ATOM 700 O O . LEU A 1 93 ? 7.677 3.374 -7.474 1.00 98.06 93 LEU A O 1
ATOM 704 N N . ALA A 1 94 ? 6.435 4.733 -8.761 1.00 98.06 94 ALA A N 1
ATOM 705 C CA . ALA A 1 94 ? 7.024 4.398 -10.047 1.00 98.06 94 ALA A CA 1
ATOM 706 C C . ALA A 1 94 ? 8.155 5.379 -10.394 1.00 98.06 94 ALA A C 1
ATOM 708 O O . ALA A 1 94 ? 7.906 6.548 -10.689 1.00 98.06 94 ALA A O 1
ATOM 709 N N . LEU A 1 95 ? 9.402 4.905 -10.371 1.00 97.50 95 LEU A N 1
ATOM 710 C CA . LEU A 1 95 ? 10.577 5.653 -10.806 1.00 97.50 95 LEU A CA 1
ATOM 711 C C . LEU A 1 95 ? 11.037 5.163 -12.174 1.00 97.50 95 LEU A C 1
ATOM 713 O O . LEU A 1 95 ? 11.620 4.087 -12.300 1.00 97.50 95 LEU A O 1
ATOM 717 N N . TYR A 1 96 ? 10.814 5.992 -13.185 1.00 96.38 96 TYR A N 1
ATOM 718 C CA . TYR A 1 96 ? 11.152 5.678 -14.565 1.00 96.38 96 TYR A CA 1
ATOM 719 C C . TYR A 1 96 ? 12.373 6.470 -15.010 1.00 96.38 96 TYR A C 1
ATOM 721 O O . TYR A 1 96 ? 12.349 7.697 -14.982 1.00 96.38 96 TYR A O 1
ATOM 729 N N . SER A 1 97 ? 13.434 5.801 -15.450 1.00 93.88 97 SER A N 1
ATOM 730 C CA . SER A 1 97 ? 14.557 6.462 -16.109 1.00 93.88 97 SER A CA 1
ATOM 731 C C . SER A 1 97 ? 14.440 6.294 -17.611 1.00 93.88 97 SER A C 1
ATOM 733 O O . SER A 1 97 ? 14.616 5.207 -18.140 1.00 93.88 97 SER A O 1
ATOM 735 N N . ARG A 1 98 ? 14.138 7.374 -18.325 1.00 88.88 98 ARG A N 1
ATOM 736 C CA . ARG A 1 98 ? 13.929 7.282 -19.766 1.00 88.88 98 ARG A CA 1
ATOM 737 C C . ARG A 1 98 ? 15.183 6.783 -20.487 1.00 88.88 98 ARG A C 1
ATOM 739 O O . ARG A 1 98 ? 16.200 7.477 -20.520 1.00 88.88 98 ARG A O 1
ATOM 746 N N . SER A 1 99 ? 15.079 5.629 -21.139 1.00 84.31 99 SER A N 1
ATOM 747 C CA . SER A 1 99 ? 16.116 5.141 -22.046 1.00 84.31 99 SER A CA 1
ATOM 748 C C . SER A 1 99 ? 16.034 5.824 -23.417 1.00 84.31 99 SER A C 1
ATOM 750 O O . SER A 1 99 ? 15.008 6.386 -23.817 1.00 84.31 99 SER A O 1
ATOM 752 N N . SER A 1 100 ? 17.137 5.780 -24.167 1.00 83.75 100 SER A N 1
ATOM 753 C CA . SER A 1 100 ? 17.211 6.276 -25.551 1.00 83.75 100 SER A CA 1
ATOM 754 C C . SER A 1 100 ? 16.510 5.366 -26.569 1.00 83.75 100 SER A C 1
ATOM 756 O O . SER A 1 100 ? 16.546 5.645 -27.769 1.00 83.75 100 SER A O 1
ATOM 758 N N . ASP A 1 101 ? 15.899 4.282 -26.101 1.00 82.06 101 ASP A N 1
ATOM 759 C CA . ASP A 1 101 ? 15.149 3.328 -26.899 1.00 82.06 101 ASP A CA 1
ATOM 760 C C . ASP A 1 101 ? 13.877 3.975 -27.487 1.00 82.06 101 ASP A C 1
ATOM 762 O O . ASP A 1 101 ? 13.139 4.644 -26.759 1.00 82.06 101 ASP A O 1
ATOM 766 N N . PRO A 1 102 ? 13.591 3.807 -28.793 1.00 82.06 102 PRO A N 1
ATOM 767 C CA . PRO A 1 102 ? 12.372 4.330 -29.411 1.00 82.06 102 PRO A CA 1
ATOM 768 C C . PRO A 1 102 ? 11.063 3.762 -28.838 1.00 82.06 102 PRO A C 1
ATOM 770 O O . PRO A 1 102 ? 10.019 4.388 -29.023 1.00 82.06 102 PRO A O 1
ATOM 773 N N . TYR A 1 103 ? 11.099 2.603 -28.179 1.00 81.62 103 TYR A N 1
ATOM 774 C CA . TYR A 1 103 ? 9.948 1.973 -27.529 1.00 81.62 103 TYR A CA 1
ATOM 775 C C . TYR A 1 103 ? 9.789 2.390 -26.063 1.00 81.62 103 TYR A C 1
ATOM 777 O O . TYR A 1 103 ? 8.772 2.067 -25.449 1.00 81.62 103 TYR A O 1
ATOM 785 N N . SER A 1 104 ? 10.743 3.152 -25.514 1.00 86.38 104 SER A N 1
ATOM 786 C CA . SER A 1 104 ? 10.665 3.645 -24.143 1.00 86.38 104 SER A CA 1
ATOM 787 C C . SER A 1 104 ? 9.497 4.625 -23.988 1.00 86.38 104 SER A C 1
ATOM 789 O O . SER A 1 104 ? 9.328 5.585 -24.750 1.00 86.38 104 SER A O 1
ATOM 791 N N . SER A 1 105 ? 8.651 4.375 -22.992 1.00 92.75 105 SER A N 1
ATOM 792 C CA . SER A 1 105 ? 7.449 5.161 -22.725 1.00 92.75 105 SER A CA 1
ATOM 793 C C . SER A 1 105 ? 7.182 5.219 -21.229 1.00 92.75 105 SER A C 1
ATOM 795 O O . SER A 1 105 ? 7.260 4.210 -20.533 1.00 92.75 105 SER A O 1
ATOM 797 N N . ASP A 1 106 ? 6.820 6.401 -20.740 1.00 95.75 106 ASP A N 1
ATOM 798 C CA . ASP A 1 106 ? 6.430 6.622 -19.347 1.00 95.75 106 ASP A CA 1
ATOM 799 C C . ASP A 1 106 ? 4.949 6.306 -19.078 1.00 95.75 106 ASP A C 1
ATOM 801 O O . ASP A 1 106 ? 4.509 6.324 -17.930 1.00 95.75 106 ASP A O 1
ATOM 805 N N . VAL A 1 107 ? 4.167 6.010 -20.120 1.00 96.75 107 VAL A N 1
ATOM 806 C CA . VAL A 1 107 ? 2.732 5.704 -20.021 1.00 96.75 107 VAL A CA 1
ATOM 807 C C . VAL A 1 107 ? 2.431 4.567 -19.033 1.00 96.75 107 VAL A C 1
ATOM 809 O O . VAL A 1 107 ? 1.646 4.812 -18.117 1.00 96.75 107 VAL A O 1
ATOM 812 N N . PRO A 1 108 ? 3.045 3.369 -19.132 1.00 96.62 108 PRO A N 1
ATOM 813 C CA . PRO A 1 108 ? 2.787 2.290 -18.172 1.00 96.62 108 PRO A CA 1
ATOM 814 C C . PRO A 1 108 ? 3.218 2.661 -16.745 1.00 96.62 108 PRO A C 1
ATOM 816 O O . PRO A 1 108 ? 2.579 2.260 -15.774 1.00 96.62 108 PRO A O 1
ATOM 819 N N . TRP A 1 109 ? 4.256 3.489 -16.603 1.00 97.94 109 TRP A N 1
ATOM 820 C CA . TRP A 1 109 ? 4.751 3.959 -15.308 1.00 97.94 109 TRP A CA 1
ATOM 821 C C . TRP A 1 109 ? 3.778 4.902 -14.609 1.00 97.94 109 TRP A C 1
ATOM 823 O O . TRP A 1 109 ? 3.524 4.758 -13.414 1.00 97.94 109 TRP A O 1
ATOM 833 N N . LYS A 1 110 ? 3.198 5.836 -15.364 1.00 98.38 110 LYS A N 1
ATOM 834 C CA . LYS A 1 110 ? 2.114 6.696 -14.883 1.00 98.38 110 LYS A CA 1
ATOM 835 C C . LYS A 1 110 ? 0.865 5.885 -14.568 1.00 98.38 110 LYS A C 1
ATOM 837 O O . LYS A 1 110 ? 0.291 6.080 -13.507 1.00 98.38 110 LYS A O 1
ATOM 842 N N . TYR A 1 111 ? 0.503 4.941 -15.437 1.00 98.31 111 TYR A N 1
ATOM 843 C CA . TYR A 1 111 ? -0.660 4.079 -15.245 1.00 98.31 111 TYR A CA 1
ATOM 844 C C . TYR A 1 111 ? -0.596 3.310 -13.918 1.00 98.31 111 TYR A C 1
ATOM 846 O O . TYR A 1 111 ? -1.500 3.443 -13.098 1.00 98.31 111 TYR A O 1
ATOM 854 N N . MET A 1 112 ? 0.492 2.575 -13.648 1.00 97.94 112 MET A N 1
ATOM 855 C CA . MET A 1 112 ? 0.592 1.810 -12.397 1.00 97.94 112 MET A CA 1
ATOM 856 C C . MET A 1 112 ? 0.623 2.700 -11.151 1.00 97.94 112 MET A C 1
ATOM 858 O O . MET A 1 112 ? 0.085 2.315 -10.114 1.00 97.94 112 MET A O 1
ATOM 862 N N . ALA A 1 113 ? 1.225 3.890 -11.238 1.00 97.94 113 ALA A N 1
ATOM 863 C CA . ALA A 1 113 ? 1.187 4.855 -10.148 1.00 97.94 113 ALA A CA 1
ATOM 864 C C . ALA A 1 113 ? -0.246 5.353 -9.908 1.00 97.94 113 ALA A C 1
ATOM 866 O O . ALA A 1 113 ? -0.736 5.268 -8.785 1.00 97.94 113 ALA A O 1
ATOM 867 N N . ASP A 1 114 ? -0.936 5.815 -10.949 1.00 97.62 114 ASP A N 1
ATOM 868 C CA . ASP A 1 114 ? -2.273 6.402 -10.841 1.00 97.62 114 ASP A CA 1
ATOM 869 C C . ASP A 1 114 ? -3.315 5.374 -10.363 1.00 97.62 114 ASP A C 1
ATOM 871 O O . ASP A 1 114 ? -4.062 5.644 -9.420 1.00 97.62 114 ASP A O 1
ATOM 875 N N . GLU A 1 115 ? -3.325 4.169 -10.939 1.00 97.69 115 GLU A N 1
ATOM 876 C CA . GLU A 1 115 ? -4.310 3.123 -10.617 1.00 97.69 115 GLU A CA 1
ATOM 877 C C . GLU A 1 115 ? -4.123 2.511 -9.221 1.00 97.69 115 GLU A C 1
ATOM 879 O O . GLU A 1 115 ? -5.072 1.991 -8.631 1.00 97.69 115 GLU A O 1
ATOM 884 N N . THR A 1 116 ? -2.918 2.605 -8.652 1.00 96.00 116 THR A N 1
ATOM 885 C CA . THR A 1 116 ? -2.637 2.168 -7.272 1.00 96.00 116 THR A CA 1
ATOM 886 C C . THR A 1 116 ? -2.628 3.323 -6.265 1.00 96.00 116 THR A C 1
ATOM 888 O O . THR A 1 116 ? -2.351 3.121 -5.077 1.00 96.00 116 THR A O 1
ATOM 891 N N . GLY A 1 117 ? -2.948 4.541 -6.722 1.00 92.06 117 GLY A N 1
ATOM 892 C CA . GLY A 1 117 ? -3.008 5.753 -5.906 1.00 92.06 117 GLY A CA 1
ATOM 893 C C . GLY A 1 117 ? -1.651 6.286 -5.442 1.00 92.06 117 GLY A C 1
ATOM 894 O O . GLY A 1 117 ? -1.610 7.015 -4.456 1.00 92.06 117 GLY A O 1
ATOM 895 N N . GLY A 1 118 ? -0.563 5.900 -6.108 1.00 94.50 118 GLY A N 1
ATOM 896 C CA . GLY A 1 118 ? 0.806 6.272 -5.771 1.00 94.50 118 GLY A CA 1
ATOM 897 C C . GLY A 1 118 ? 1.344 7.461 -6.558 1.00 94.50 118 GLY A C 1
ATOM 898 O O . GLY A 1 118 ? 0.646 8.443 -6.825 1.00 94.50 118 GLY A O 1
ATOM 899 N N . HIS A 1 119 ? 2.636 7.407 -6.886 1.00 96.12 119 HIS A N 1
ATOM 900 C CA . HIS A 1 119 ? 3.356 8.533 -7.480 1.00 96.12 119 HIS A CA 1
ATOM 901 C C . HIS A 1 119 ? 4.293 8.087 -8.593 1.00 96.12 119 HIS A C 1
ATOM 903 O O . HIS A 1 119 ? 4.956 7.061 -8.483 1.00 96.12 119 HIS A O 1
ATOM 909 N N . TYR A 1 120 ? 4.374 8.906 -9.637 1.00 97.69 120 TYR A N 1
ATOM 910 C CA . TYR A 1 120 ? 5.322 8.757 -10.730 1.00 97.69 120 TYR A CA 1
ATOM 911 C C . TYR A 1 120 ? 6.428 9.810 -10.620 1.00 97.69 120 TYR A C 1
ATOM 913 O O . TYR A 1 120 ? 6.152 10.988 -10.372 1.00 97.69 120 TYR A O 1
ATOM 921 N N . TYR A 1 121 ? 7.667 9.396 -10.870 1.00 97.44 121 TYR A N 1
ATOM 922 C CA . TYR A 1 121 ? 8.816 10.284 -10.980 1.00 97.44 121 TYR A CA 1
ATOM 923 C C . TYR A 1 121 ? 9.717 9.871 -12.149 1.00 97.44 121 TYR A C 1
ATOM 925 O O . TYR A 1 121 ? 10.170 8.729 -12.223 1.00 97.44 121 TYR A O 1
ATOM 933 N N . GLU A 1 122 ? 10.029 10.819 -13.033 1.00 96.50 122 GLU A N 1
ATOM 934 C CA . GLU A 1 122 ? 11.005 10.609 -14.106 1.00 96.50 122 GLU A CA 1
ATOM 935 C C . GLU A 1 122 ? 12.428 10.882 -13.595 1.00 96.50 122 GLU A C 1
ATOM 937 O O . GLU A 1 122 ? 12.783 12.010 -13.250 1.00 96.50 122 GLU A O 1
ATOM 942 N N . LEU A 1 123 ? 13.255 9.842 -13.543 1.00 94.56 123 LEU A N 1
ATOM 943 C CA . LEU A 1 123 ? 14.658 9.901 -13.158 1.00 94.56 123 LEU A CA 1
ATOM 944 C C . LEU A 1 123 ? 15.532 10.345 -14.332 1.00 94.56 123 LEU A C 1
ATOM 946 O O . LEU A 1 123 ? 15.739 9.607 -15.297 1.00 94.56 123 LEU A O 1
ATOM 950 N N . THR A 1 124 ? 16.131 11.524 -14.194 1.00 90.69 124 THR A N 1
ATOM 951 C CA . THR A 1 124 ? 17.107 12.064 -15.152 1.00 90.69 124 THR A CA 1
ATOM 952 C C . THR A 1 124 ? 18.547 11.647 -14.849 1.00 90.69 124 THR A C 1
ATOM 954 O O . THR A 1 124 ? 19.389 11.646 -15.743 1.00 90.69 124 THR A O 1
ATOM 957 N N . GLU A 1 125 ? 18.846 11.284 -13.599 1.00 91.31 125 GLU A N 1
ATOM 958 C CA . GLU A 1 125 ? 20.151 10.788 -13.163 1.00 91.31 125 GLU A CA 1
ATOM 959 C C . GLU A 1 125 ? 20.015 9.894 -11.918 1.00 91.31 125 GLU A C 1
ATOM 961 O O . GLU A 1 125 ? 19.177 10.129 -11.045 1.00 91.31 125 GLU A O 1
ATOM 966 N N . ALA A 1 126 ? 2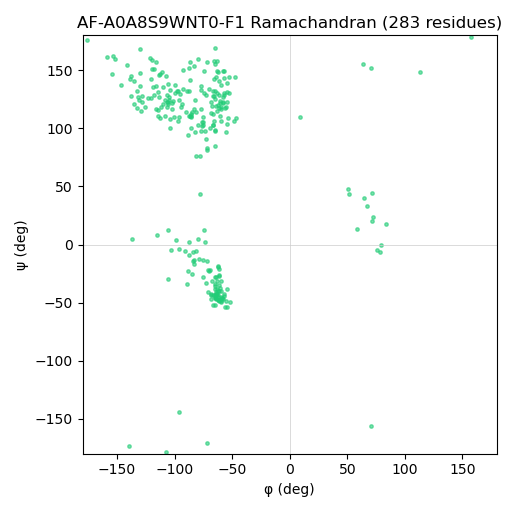0.875 8.879 -11.794 1.00 90.19 126 ALA A N 1
ATOM 967 C CA . ALA A 1 126 ? 20.817 7.924 -10.682 1.00 90.19 126 ALA A CA 1
ATOM 968 C C . ALA A 1 126 ? 21.074 8.572 -9.307 1.00 90.19 126 ALA A C 1
ATOM 970 O O . ALA A 1 126 ? 20.546 8.120 -8.292 1.00 90.19 126 ALA A O 1
ATOM 971 N N . SER A 1 127 ? 21.843 9.667 -9.260 1.00 94.12 127 SER A N 1
ATOM 972 C CA . SER A 1 127 ? 22.155 10.393 -8.019 1.00 94.12 127 SER A CA 1
ATOM 973 C C . SER A 1 127 ? 20.908 10.982 -7.335 1.00 94.12 127 SER A C 1
ATOM 975 O O . SER A 1 127 ? 20.939 11.258 -6.135 1.00 94.12 127 SER A O 1
ATOM 977 N N . LYS A 1 128 ? 19.799 11.131 -8.077 1.00 94.69 128 LYS A N 1
ATOM 978 C CA . LYS A 1 128 ? 18.517 11.665 -7.599 1.00 94.69 128 LYS A CA 1
ATOM 979 C C . LYS A 1 128 ? 17.584 10.634 -6.988 1.00 94.69 128 LYS A C 1
ATOM 981 O O . LYS A 1 128 ? 16.609 11.026 -6.352 1.00 94.69 128 LYS A O 1
ATOM 986 N N . ILE A 1 129 ? 17.901 9.345 -7.100 1.00 94.00 129 ILE A N 1
ATOM 987 C CA . ILE A 1 129 ? 17.080 8.266 -6.541 1.00 94.00 129 ILE A CA 1
ATOM 988 C C . ILE A 1 129 ? 16.751 8.489 -5.052 1.00 94.00 129 ILE A C 1
ATOM 990 O O . ILE A 1 129 ? 15.569 8.426 -4.710 1.00 94.00 129 ILE A O 1
ATOM 994 N N . PRO A 1 130 ? 17.712 8.800 -4.154 1.00 94.44 130 PRO A N 1
ATOM 995 C CA . PRO A 1 130 ? 17.395 8.963 -2.734 1.00 94.44 130 PRO A CA 1
ATOM 996 C C . PRO A 1 130 ? 16.419 10.115 -2.453 1.00 94.44 130 PRO A C 1
ATOM 998 O O . PRO A 1 130 ? 15.530 9.971 -1.614 1.00 94.44 130 PRO A O 1
ATOM 1001 N N . GLU A 1 131 ? 16.573 11.240 -3.158 1.00 95.69 131 GLU A N 1
ATOM 1002 C CA . GLU A 1 131 ? 15.700 12.417 -3.044 1.00 95.69 131 GLU A CA 1
ATOM 1003 C C . GLU A 1 131 ? 14.295 12.086 -3.565 1.00 95.69 131 GLU A C 1
ATOM 1005 O O . GLU A 1 131 ? 13.327 12.210 -2.820 1.00 95.69 131 GLU A O 1
ATOM 1010 N N . ALA A 1 132 ? 14.193 11.540 -4.782 1.00 95.50 132 ALA A N 1
ATOM 1011 C CA . ALA A 1 132 ? 12.922 11.182 -5.409 1.00 95.50 132 ALA A CA 1
ATOM 1012 C C . ALA A 1 132 ? 12.117 10.163 -4.584 1.00 95.50 132 ALA 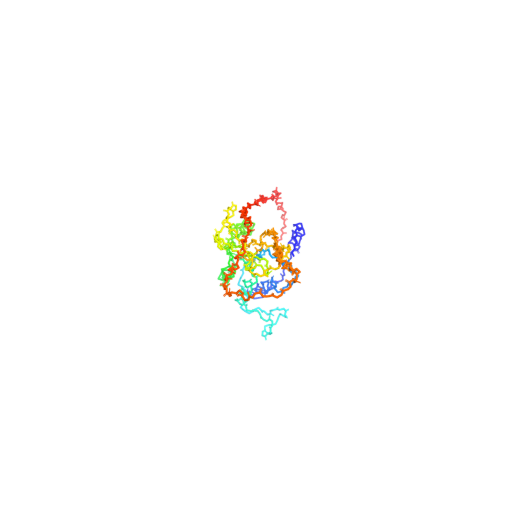A C 1
ATOM 1014 O O . ALA A 1 132 ? 10.924 10.351 -4.348 1.00 95.50 132 ALA A O 1
ATOM 1015 N N . VAL A 1 133 ? 12.770 9.102 -4.096 1.00 94.94 133 VAL A N 1
ATOM 1016 C CA . VAL A 1 133 ? 12.124 8.101 -3.233 1.00 94.94 133 VAL A CA 1
ATOM 1017 C C . VAL A 1 133 ? 11.644 8.732 -1.929 1.00 94.94 133 VAL A C 1
ATOM 1019 O O . VAL A 1 133 ? 10.528 8.453 -1.491 1.00 94.94 133 VAL A O 1
ATOM 1022 N N . THR A 1 134 ? 12.464 9.584 -1.307 1.00 94.50 134 THR A N 1
ATOM 1023 C CA . THR A 1 134 ? 12.097 10.246 -0.049 1.00 94.50 134 THR A CA 1
ATOM 1024 C C . THR A 1 134 ? 10.902 11.170 -0.248 1.00 94.50 134 THR A C 1
ATOM 1026 O O . THR A 1 134 ? 9.963 11.106 0.541 1.00 94.50 134 THR A O 1
ATOM 1029 N N . ASP A 1 135 ? 10.898 11.981 -1.303 1.00 93.81 135 ASP A N 1
ATOM 1030 C CA . ASP A 1 135 ? 9.823 12.934 -1.582 1.00 93.81 135 ASP A CA 1
ATOM 1031 C C . ASP A 1 135 ? 8.498 12.232 -1.880 1.00 93.81 135 ASP A C 1
ATOM 1033 O O . ASP A 1 135 ? 7.470 12.593 -1.305 1.00 93.81 135 ASP A O 1
ATOM 1037 N N . MET A 1 136 ? 8.518 11.187 -2.713 1.00 94.44 136 MET A N 1
ATOM 1038 C CA . MET A 1 136 ? 7.320 10.391 -2.988 1.00 94.44 136 MET A CA 1
ATOM 1039 C C . MET A 1 136 ? 6.822 9.669 -1.739 1.00 94.44 136 MET A C 1
ATOM 1041 O O . MET A 1 136 ? 5.626 9.677 -1.466 1.00 94.44 136 MET A O 1
ATOM 1045 N N . LEU A 1 137 ? 7.719 9.082 -0.940 1.00 92.12 137 LEU A N 1
ATOM 1046 C CA . LEU A 1 137 ? 7.322 8.415 0.297 1.00 92.12 137 LEU A CA 1
ATOM 1047 C C . LEU A 1 137 ? 6.722 9.408 1.293 1.00 92.12 137 LEU A C 1
ATOM 1049 O O . LEU A 1 137 ? 5.714 9.100 1.920 1.00 92.12 137 LEU A O 1
ATOM 1053 N N . VAL A 1 138 ? 7.324 10.594 1.438 1.00 90.56 138 VAL A N 1
ATOM 1054 C CA . VAL A 1 138 ? 6.782 11.665 2.277 1.00 90.56 138 VAL A CA 1
ATOM 1055 C C . VAL A 1 138 ? 5.402 12.063 1.774 1.00 90.56 138 VAL A C 1
ATOM 1057 O O . VAL A 1 138 ? 4.484 12.078 2.582 1.00 90.56 138 VAL A O 1
ATOM 1060 N N . ALA A 1 139 ? 5.225 12.323 0.478 1.00 87.38 139 ALA A N 1
ATOM 1061 C CA . ALA A 1 139 ? 3.927 12.678 -0.093 1.00 87.38 139 ALA A CA 1
AT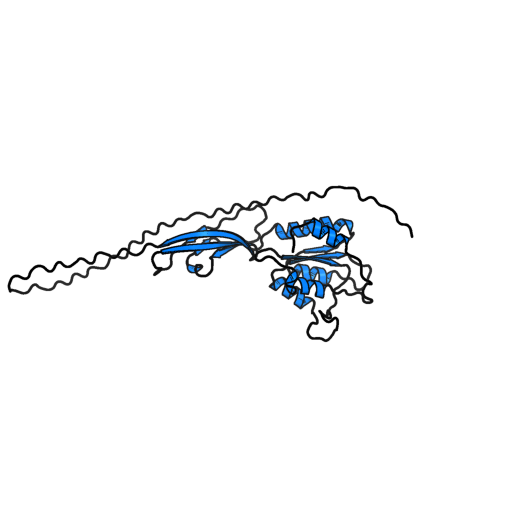OM 1062 C C . ALA A 1 139 ? 2.853 11.605 0.173 1.00 87.38 139 ALA A C 1
ATOM 1064 O O . ALA A 1 139 ? 1.746 11.944 0.601 1.00 87.38 139 ALA A O 1
ATOM 1065 N N . GLU A 1 140 ? 3.218 10.332 0.022 1.00 86.94 140 GLU A N 1
ATOM 1066 C CA . GLU A 1 140 ? 2.340 9.174 0.210 1.00 86.94 140 GLU A CA 1
ATOM 1067 C C . GLU A 1 140 ? 1.905 8.978 1.674 1.00 86.94 140 GLU A C 1
ATOM 1069 O O . GLU A 1 140 ? 0.804 8.502 1.961 1.00 86.94 140 GLU A O 1
ATOM 1074 N N . VAL A 1 141 ? 2.758 9.350 2.635 1.00 84.62 141 VAL A N 1
ATOM 1075 C CA . VAL A 1 141 ? 2.457 9.217 4.074 1.00 84.62 141 VAL A CA 1
ATOM 1076 C C . VAL A 1 141 ? 2.063 10.533 4.748 1.00 84.62 141 VAL A C 1
ATOM 1078 O O . VAL A 1 141 ? 1.686 10.527 5.923 1.00 84.62 141 VAL A O 1
ATOM 1081 N N . ASP A 1 142 ? 2.125 11.663 4.038 1.00 87.31 142 ASP A N 1
ATOM 1082 C CA . ASP A 1 142 ? 1.785 12.982 4.585 1.00 87.31 142 ASP A CA 1
ATOM 1083 C C . ASP A 1 142 ? 0.271 13.176 4.723 1.00 87.31 142 ASP A C 1
ATOM 1085 O O . ASP A 1 142 ? -0.185 14.093 5.408 1.00 87.31 142 ASP A O 1
ATOM 1089 N N . LYS A 1 143 ? -0.546 12.315 4.109 1.00 84.94 143 LYS A N 1
ATOM 1090 C CA . LYS A 1 143 ? -2.005 12.380 4.211 1.00 84.94 143 LYS A CA 1
ATOM 1091 C C . LYS A 1 143 ? -2.599 11.001 4.440 1.00 84.94 143 LYS A C 1
ATOM 1093 O O . LYS A 1 143 ? -2.197 10.020 3.835 1.00 84.94 143 LYS A O 1
ATOM 1098 N N . ILE A 1 144 ? -3.616 10.966 5.291 1.00 86.88 144 ILE A N 1
ATOM 1099 C CA . ILE A 1 144 ? -4.572 9.866 5.354 1.00 86.88 144 ILE A CA 1
ATOM 1100 C C . ILE A 1 144 ? -5.757 10.276 4.479 1.00 86.88 144 ILE A C 1
ATOM 1102 O O . ILE A 1 144 ? -6.408 11.294 4.756 1.00 86.88 144 ILE A O 1
ATOM 1106 N N . GLY A 1 145 ? -6.026 9.510 3.427 1.00 85.38 145 GLY A N 1
ATOM 1107 C CA . GLY A 1 145 ? -7.131 9.761 2.503 1.00 85.38 145 GLY A CA 1
ATOM 1108 C C . GLY A 1 145 ? -8.480 9.700 3.216 1.00 85.38 145 GLY A C 1
ATOM 1109 O O . GLY A 1 145 ? -9.273 10.640 3.120 1.00 85.38 145 GLY A O 1
ATOM 1110 N N . GLU A 1 146 ? -8.695 8.657 4.017 1.00 91.06 146 GLU A N 1
ATOM 1111 C CA . GLU A 1 146 ? -9.873 8.452 4.849 1.00 91.06 146 GLU A CA 1
ATOM 1112 C C . GLU A 1 146 ? -9.507 7.988 6.268 1.00 91.06 146 GLU A C 1
ATOM 1114 O O . GLU A 1 146 ? -8.899 6.942 6.471 1.00 91.06 146 GLU A O 1
ATOM 1119 N N . LEU A 1 147 ? -9.918 8.761 7.275 1.00 94.06 147 LEU A N 1
ATOM 1120 C CA . LEU A 1 147 ? -9.794 8.420 8.690 1.00 94.06 147 LEU A CA 1
ATOM 1121 C C . LEU A 1 147 ? -11.174 8.043 9.244 1.00 94.06 147 LEU A C 1
ATOM 1123 O O . LEU A 1 147 ? -12.071 8.892 9.287 1.00 94.06 147 LEU A O 1
ATOM 1127 N N . THR A 1 148 ? -11.339 6.806 9.711 1.00 96.06 148 THR A N 1
ATOM 1128 C CA . THR A 1 148 ? -12.596 6.265 10.263 1.00 96.06 148 THR A CA 1
ATOM 1129 C C . THR A 1 148 ? -12.393 5.588 11.616 1.00 96.06 148 THR A C 1
ATOM 1131 O O . THR A 1 148 ? -11.266 5.361 12.062 1.00 96.06 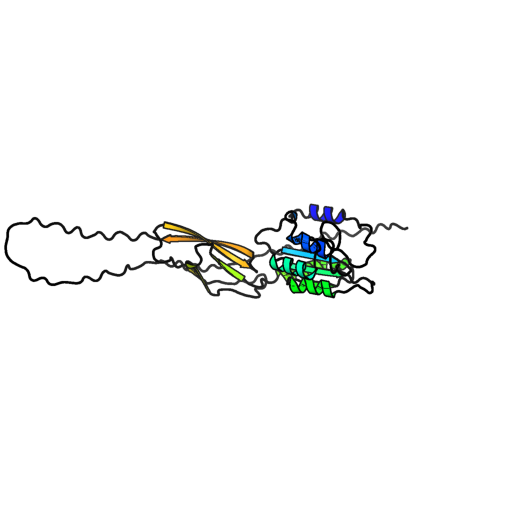148 THR A O 1
ATOM 1134 N N . LEU A 1 149 ? -13.506 5.283 12.292 1.00 96.62 149 LEU A N 1
ATOM 1135 C CA . LEU A 1 149 ? -13.538 4.386 13.445 1.00 96.62 149 LEU A CA 1
ATOM 1136 C C . LEU A 1 149 ? -14.332 3.122 13.105 1.00 96.62 149 LEU A C 1
AT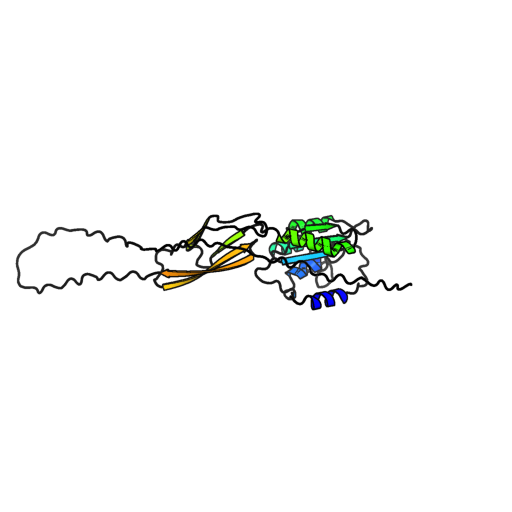OM 1138 O O . LEU A 1 149 ? -15.342 3.198 12.405 1.00 96.62 149 LEU A O 1
ATOM 1142 N N . ARG A 1 150 ? -13.919 1.980 13.658 1.00 96.44 150 ARG A N 1
ATOM 1143 C CA . ARG A 1 150 ? -14.615 0.692 13.522 1.00 96.44 150 ARG A CA 1
ATOM 1144 C C . ARG A 1 150 ? -14.740 0.020 14.882 1.00 96.44 150 ARG A C 1
ATOM 1146 O O . ARG A 1 150 ? -13.762 -0.057 15.618 1.00 96.44 150 ARG A O 1
ATOM 1153 N N . ALA A 1 151 ? -15.930 -0.464 15.218 1.00 96.62 151 ALA A N 1
ATOM 1154 C CA . ALA A 1 151 ? -16.105 -1.335 16.376 1.00 96.62 151 ALA A CA 1
ATOM 1155 C C . ALA A 1 151 ? -15.562 -2.733 16.068 1.00 96.62 151 ALA A C 1
ATOM 1157 O O . ALA A 1 151 ? -15.632 -3.178 14.925 1.00 96.62 151 ALA A O 1
ATOM 1158 N N . GLU A 1 152 ? -15.067 -3.437 17.078 1.00 95.75 152 GLU A N 1
ATOM 1159 C CA . GLU A 1 152 ? -14.857 -4.881 16.980 1.00 95.75 152 GLU A CA 1
ATOM 1160 C C . GLU A 1 152 ? -16.154 -5.579 16.518 1.00 95.75 152 GLU A C 1
ATOM 1162 O O . GLU A 1 152 ? -17.240 -5.126 16.911 1.00 95.75 152 GLU A O 1
ATOM 1167 N N . PRO A 1 153 ? -16.059 -6.647 15.701 1.00 95.44 153 PRO A N 1
ATOM 1168 C CA . PRO A 1 153 ? -17.225 -7.424 15.295 1.00 95.44 153 PRO A CA 1
ATOM 1169 C C . PRO A 1 153 ? -18.130 -7.790 16.478 1.00 95.44 153 PRO A C 1
ATOM 1171 O O . PRO A 1 153 ? -17.638 -8.036 17.579 1.00 95.44 153 PRO A O 1
ATOM 1174 N N . ASP A 1 154 ? -19.443 -7.801 16.241 1.00 95.94 154 ASP A N 1
ATOM 1175 C CA . ASP A 1 154 ? -20.531 -8.013 17.215 1.00 95.94 154 ASP A CA 1
ATOM 1176 C C . ASP A 1 154 ? -20.888 -6.793 18.091 1.00 95.94 154 ASP A C 1
ATOM 1178 O O . ASP A 1 154 ? -21.887 -6.815 18.823 1.00 95.94 154 ASP A O 1
ATOM 1182 N N . TYR A 1 155 ? -20.122 -5.700 18.005 1.00 96.75 155 TYR A N 1
ATOM 1183 C CA . TYR A 1 155 ? -20.348 -4.470 18.774 1.00 96.75 155 TYR A CA 1
ATOM 1184 C C . TYR A 1 155 ? -20.695 -3.252 17.909 1.00 96.75 155 TYR A C 1
ATOM 1186 O O . TYR A 1 155 ? -20.824 -2.142 18.429 1.00 96.75 155 TYR A O 1
ATOM 1194 N N . GLU A 1 156 ? -20.921 -3.419 16.607 1.00 96.44 156 GLU A N 1
ATOM 1195 C CA . GLU A 1 156 ? -21.241 -2.322 15.689 1.00 96.44 156 GLU A CA 1
ATOM 1196 C C . GLU A 1 156 ? -22.526 -1.598 16.102 1.00 96.44 156 GLU A C 1
ATOM 1198 O O . GLU A 1 156 ? -22.581 -0.371 16.095 1.00 96.44 156 GLU A O 1
ATOM 1203 N N . SER A 1 157 ? -23.543 -2.338 16.557 1.00 96.00 157 SER A N 1
ATOM 1204 C CA . SER A 1 157 ? -24.799 -1.748 17.039 1.00 96.00 157 SER A CA 1
ATOM 1205 C C . SER A 1 157 ? -24.662 -1.046 18.393 1.00 96.00 157 SER A C 1
ATOM 1207 O O . SER A 1 157 ? -25.576 -0.333 18.811 1.00 96.00 157 SER A O 1
ATOM 1209 N N . TRP A 1 158 ? -23.561 -1.279 19.114 1.00 96.38 158 TRP A N 1
ATOM 1210 C CA . TRP A 1 158 ? -23.318 -0.669 20.417 1.00 96.38 158 TRP A CA 1
ATOM 1211 C C . TRP A 1 158 ? -22.738 0.729 20.297 1.00 96.38 158 TRP A C 1
ATOM 1213 O O . TRP A 1 158 ? -22.753 1.465 21.283 1.00 96.38 158 TRP A O 1
ATOM 1223 N N . VAL A 1 159 ? -22.202 1.109 19.138 1.00 95.62 159 VAL A N 1
ATOM 1224 C CA . VAL A 1 159 ? -21.469 2.363 18.988 1.00 95.62 159 VAL A CA 1
ATOM 1225 C C . VAL A 1 159 ? -21.945 3.170 17.792 1.00 95.62 159 VAL A C 1
ATOM 1227 O O . VAL A 1 159 ? -22.348 2.647 16.763 1.00 95.62 159 VAL A O 1
ATOM 1230 N N . SER A 1 160 ? -21.880 4.489 17.924 1.00 94.62 160 SER A N 1
ATOM 1231 C CA . SER A 1 160 ? -22.057 5.407 16.802 1.00 94.62 160 SER A CA 1
ATOM 1232 C C . SER A 1 160 ? -21.028 6.526 16.878 1.00 94.62 160 SER A C 1
ATOM 1234 O O . SER A 1 160 ? -20.709 6.992 17.979 1.00 94.62 160 SER A O 1
ATOM 1236 N N . PHE A 1 161 ? -20.556 6.981 15.719 1.00 96.12 161 PHE A N 1
ATOM 1237 C CA . PHE A 1 161 ? -19.478 7.960 15.592 1.00 96.12 161 PHE A CA 1
ATOM 1238 C C . PHE A 1 161 ? -19.970 9.256 14.937 1.00 96.12 161 PHE A C 1
ATOM 1240 O O . PHE A 1 161 ? -20.701 9.223 13.945 1.00 96.12 161 PHE A O 1
ATOM 1247 N N . THR A 1 162 ? -19.558 10.406 15.474 1.00 95.12 162 THR A N 1
ATOM 1248 C CA . THR A 1 162 ? -19.809 11.721 14.863 1.00 95.12 162 THR A CA 1
ATOM 1249 C C . THR A 1 162 ? -18.522 12.563 14.830 1.00 95.12 162 THR A C 1
ATOM 1251 O O . THR A 1 162 ? -18.013 12.899 15.903 1.00 95.12 162 THR A O 1
ATOM 1254 N N . PRO A 1 163 ? -18.005 12.947 13.644 1.00 96.81 163 PRO A N 1
ATOM 1255 C CA . PRO A 1 163 ? -18.449 12.501 12.315 1.00 96.81 163 PRO A CA 1
ATOM 1256 C C . PRO A 1 163 ? -18.202 10.995 12.115 1.00 96.81 163 PRO A C 1
ATOM 1258 O O . PRO A 1 163 ? -17.534 10.366 12.925 1.00 96.81 163 PRO A O 1
ATOM 1261 N N . ASN A 1 164 ? -18.748 10.398 11.057 1.00 95.31 164 ASN A N 1
ATOM 1262 C CA . ASN A 1 164 ? -18.459 9.000 10.708 1.00 95.31 164 ASN A CA 1
ATOM 1263 C C . ASN A 1 164 ? -17.064 8.830 10.081 1.00 95.31 164 ASN A C 1
ATOM 1265 O O . ASN A 1 164 ? -16.458 7.771 10.223 1.00 95.31 164 ASN A O 1
ATOM 1269 N N . LYS A 1 165 ? -16.548 9.875 9.423 1.00 96.69 165 LYS A N 1
ATOM 1270 C CA . LYS A 1 165 ? -15.215 9.899 8.823 1.00 96.69 165 LYS A CA 1
ATOM 1271 C C . LYS A 1 165 ? -14.636 11.305 8.713 1.00 96.69 165 LYS A C 1
ATOM 1273 O O . LYS A 1 165 ? -15.370 12.293 8.730 1.00 96.69 165 LYS A O 1
ATOM 1278 N N . TYR A 1 166 ? -13.324 11.373 8.535 1.00 96.31 166 TYR A N 1
ATOM 1279 C CA . TYR A 1 166 ? -12.625 12.525 7.974 1.00 96.31 166 TYR A CA 1
ATOM 1280 C C . TYR A 1 166 ? -11.928 12.108 6.684 1.00 96.31 166 TYR A C 1
ATOM 1282 O O . TYR A 1 166 ? -11.520 10.961 6.559 1.00 96.31 166 TYR A O 1
ATOM 1290 N N . THR A 1 167 ? -11.752 13.042 5.756 1.00 93.88 167 THR A N 1
ATOM 1291 C CA . THR A 1 167 ? -10.949 12.825 4.550 1.00 93.88 167 THR A CA 1
ATOM 1292 C C . THR A 1 167 ? -9.784 13.801 4.487 1.00 93.88 167 THR A C 1
ATOM 1294 O O . THR A 1 167 ? -9.824 14.852 5.140 1.00 93.88 167 THR A O 1
ATOM 1297 N N . ASN A 1 168 ? -8.753 13.454 3.712 1.00 88.81 168 ASN A N 1
ATOM 1298 C CA . ASN A 1 168 ? -7.575 14.291 3.466 1.00 88.81 168 ASN A CA 1
ATOM 1299 C C . ASN A 1 168 ? -6.947 14.813 4.770 1.00 88.81 168 ASN A C 1
ATOM 1301 O O . ASN A 1 168 ? -6.702 16.011 4.950 1.00 88.81 168 ASN A O 1
ATOM 1305 N N . VAL A 1 169 ? -6.758 13.915 5.734 1.00 90.25 169 VAL A N 1
ATOM 1306 C CA . VAL A 1 169 ? -6.206 14.251 7.043 1.00 90.25 169 VAL A CA 1
ATOM 1307 C C . VAL A 1 169 ? -4.693 14.349 6.915 1.00 90.25 169 VAL A C 1
ATOM 1309 O O . VAL A 1 169 ? -4.008 13.336 6.856 1.00 90.25 169 VAL A O 1
ATOM 1312 N N . GLY A 1 170 ? -4.178 15.578 6.869 1.00 87.12 170 GLY A N 1
ATOM 1313 C CA . GLY A 1 170 ? -2.738 15.822 6.802 1.00 87.12 170 GLY A CA 1
ATOM 1314 C C . GLY A 1 170 ? -1.982 15.331 8.039 1.00 87.12 170 GLY A C 1
ATOM 1315 O O . GLY A 1 170 ? -2.546 15.214 9.138 1.00 87.12 170 GLY A O 1
ATOM 1316 N N . ALA A 1 171 ? -0.688 15.093 7.873 1.00 80.81 171 ALA A N 1
ATOM 1317 C CA . ALA A 1 171 ? 0.202 14.660 8.929 1.00 80.81 171 ALA A CA 1
ATOM 1318 C C . ALA A 1 171 ? 0.210 15.661 10.086 1.00 80.81 171 ALA A C 1
ATOM 1320 O O . ALA A 1 171 ? 0.011 16.867 9.924 1.00 80.81 171 ALA A O 1
ATOM 1321 N N . LYS A 1 172 ? 0.437 15.142 11.299 1.00 79.88 172 LYS A N 1
ATOM 1322 C CA . LYS A 1 172 ? 0.499 15.931 12.545 1.00 79.88 172 LYS A CA 1
ATOM 1323 C C . LYS A 1 172 ? -0.778 16.732 12.849 1.00 79.88 172 LYS A C 1
ATOM 1325 O O . LYS A 1 172 ? -0.772 17.582 13.739 1.00 79.88 172 LYS A O 1
ATOM 1330 N N . THR A 1 173 ? -1.889 16.457 12.165 1.00 86.06 173 THR A N 1
ATOM 1331 C CA . THR A 1 173 ? -3.184 17.057 12.493 1.00 86.06 173 THR A CA 1
ATOM 1332 C C . THR A 1 173 ? -3.921 16.235 13.547 1.00 86.06 173 THR A C 1
ATOM 1334 O O . THR A 1 173 ? -3.740 15.028 13.687 1.00 86.06 173 THR A O 1
ATOM 1337 N N . THR A 1 174 ? -4.762 16.905 14.336 1.00 90.38 174 THR A N 1
ATOM 1338 C CA . THR A 1 174 ? -5.635 16.249 15.316 1.00 90.38 174 THR A CA 1
ATOM 1339 C C . THR A 1 174 ? -7.072 16.277 14.814 1.00 90.38 174 THR A C 1
ATOM 1341 O O . THR A 1 174 ? -7.598 17.335 14.466 1.00 90.38 174 THR A O 1
ATOM 1344 N N . LYS A 1 175 ? -7.719 15.112 14.815 1.00 93.44 175 LYS A N 1
ATOM 1345 C CA . LYS A 1 175 ? -9.141 14.936 14.504 1.00 93.44 175 LYS A CA 1
ATOM 1346 C C . LYS A 1 175 ? -9.852 14.328 15.709 1.00 93.44 175 LYS A C 1
ATOM 1348 O O . LYS A 1 175 ? -9.231 13.634 16.510 1.00 93.44 175 LYS A O 1
ATOM 1353 N N . THR A 1 176 ? -11.138 14.631 15.874 1.00 93.19 176 THR A N 1
ATOM 1354 C CA . THR A 1 176 ? -11.909 14.199 17.048 1.00 93.19 176 THR A CA 1
ATOM 1355 C C . THR A 1 176 ? -13.188 13.512 16.614 1.00 93.19 176 THR A C 1
ATOM 1357 O O . THR A 1 176 ? -13.985 14.087 15.885 1.00 93.19 176 THR A O 1
ATOM 1360 N N . PHE A 1 177 ? -13.415 12.312 17.130 1.00 94.00 177 PHE A N 1
ATOM 1361 C CA . PHE A 1 177 ? -14.684 11.614 16.998 1.00 94.00 177 PHE A CA 1
ATOM 1362 C C . PHE A 1 177 ? -15.448 11.707 18.315 1.00 94.00 177 PHE A C 1
ATOM 1364 O O . PHE A 1 177 ? -14.904 11.445 19.389 1.00 94.00 177 PHE A O 1
ATOM 1371 N N . THR A 1 178 ? -16.730 12.045 18.237 1.00 93.56 178 THR A N 1
ATOM 1372 C CA . THR A 1 178 ? -17.663 11.803 19.336 1.00 93.56 178 THR A CA 1
ATOM 1373 C C . THR A 1 178 ? -18.142 10.366 19.232 1.00 93.56 178 THR A C 1
ATOM 1375 O O . THR A 1 178 ? -18.785 10.001 18.250 1.00 93.56 178 THR A O 1
ATOM 1378 N N . VAL A 1 179 ? -17.828 9.557 20.241 1.00 94.81 179 VAL A N 1
ATOM 1379 C CA . VAL A 1 179 ? -18.267 8.163 20.330 1.00 94.81 179 VAL A CA 1
ATOM 1380 C C . VAL A 1 179 ? -19.419 8.074 21.317 1.00 94.81 179 VAL A C 1
ATOM 1382 O O . VAL A 1 179 ? -19.276 8.427 22.488 1.00 94.81 179 VAL A O 1
ATOM 1385 N N . LYS A 1 180 ? -20.567 7.587 20.852 1.00 94.00 180 LYS A N 1
ATOM 1386 C CA . LYS A 1 180 ? -21.707 7.259 21.709 1.00 94.00 180 LYS A CA 1
ATOM 1387 C C . LYS A 1 180 ? -21.806 5.747 21.833 1.00 94.00 180 LYS A C 1
ATOM 1389 O O . LYS A 1 180 ? -21.961 5.072 20.823 1.00 94.00 180 LYS A O 1
ATOM 1394 N N . VAL A 1 181 ? -21.770 5.246 23.066 1.00 93.62 181 VAL A N 1
ATOM 1395 C CA . VAL A 1 181 ? -21.967 3.827 23.385 1.00 93.62 181 VAL A CA 1
ATOM 1396 C C . VAL A 1 181 ? -23.389 3.620 23.912 1.00 93.62 181 VAL A C 1
ATOM 1398 O O . VAL A 1 181 ? -23.796 4.271 24.875 1.00 93.62 181 VAL A O 1
ATOM 1401 N N . THR A 1 182 ? -24.152 2.731 23.280 1.00 92.62 182 THR A N 1
ATOM 1402 C CA . THR A 1 182 ? -25.538 2.395 23.624 1.00 92.62 182 THR A CA 1
ATOM 1403 C C . THR A 1 182 ? -25.678 0.884 23.742 1.00 92.62 182 THR A C 1
ATOM 1405 O O . THR A 1 182 ? -25.550 0.171 22.760 1.00 92.62 182 THR A O 1
ATOM 1408 N N . VAL A 1 183 ? -25.973 0.389 24.943 1.00 92.94 183 VAL A N 1
ATOM 1409 C CA . VAL A 1 183 ? -26.224 -1.043 25.163 1.00 92.94 183 VAL A CA 1
ATOM 1410 C C . VAL A 1 183 ? -27.542 -1.438 24.477 1.00 92.94 183 VAL A C 1
ATOM 1412 O O . VAL A 1 183 ? -28.571 -0.847 24.835 1.00 92.94 183 VAL A O 1
ATOM 1415 N N . PRO A 1 184 ? -27.556 -2.419 23.553 1.00 93.56 184 PRO A N 1
ATOM 1416 C CA . PRO A 1 184 ? -28.781 -2.899 22.922 1.00 93.56 184 PRO A CA 1
ATOM 1417 C C . PRO A 1 184 ? -29.805 -3.400 23.940 1.00 93.56 184 PRO A C 1
ATOM 1419 O O . PRO A 1 184 ? -29.459 -3.909 25.013 1.00 93.56 184 PRO A O 1
ATOM 1422 N N . ASP A 1 185 ? -31.085 -3.257 23.618 1.00 90.00 185 ASP A N 1
ATOM 1423 C CA . ASP A 1 185 ? -32.152 -3.726 24.496 1.00 90.00 185 ASP A CA 1
ATOM 1424 C C . ASP A 1 185 ? -32.136 -5.259 24.612 1.00 90.00 185 ASP A C 1
ATOM 1426 O O . ASP A 1 185 ? -31.835 -5.974 23.660 1.00 90.00 185 ASP A O 1
ATOM 1430 N N . GLY A 1 186 ? -32.422 -5.772 25.812 1.00 89.06 186 GLY A N 1
ATOM 1431 C CA . GLY A 1 186 ? -32.369 -7.212 26.099 1.00 89.06 186 GLY A CA 1
ATOM 1432 C C . GLY A 1 186 ? -30.965 -7.774 26.353 1.00 89.06 186 GLY A C 1
ATOM 1433 O O . GLY A 1 186 ? -30.843 -8.960 26.656 1.00 89.06 186 GLY A O 1
ATOM 1434 N N . THR A 1 187 ? -29.916 -6.945 26.294 1.00 92.44 187 THR A N 1
ATOM 1435 C CA . THR A 1 187 ? -28.563 -7.362 26.693 1.00 92.44 187 THR A CA 1
ATOM 1436 C C . THR A 1 187 ? -28.568 -7.851 28.143 1.00 92.44 187 THR A C 1
ATOM 1438 O O . THR A 1 187 ? -29.067 -7.164 29.038 1.00 92.44 187 THR A O 1
ATOM 1441 N N . LYS A 1 188 ? -28.024 -9.052 28.372 1.00 92.88 188 LYS A N 1
ATOM 1442 C CA . LYS A 1 188 ? -27.908 -9.651 29.707 1.00 92.88 188 LYS A CA 1
ATOM 1443 C C . LYS A 1 188 ? -26.975 -8.824 30.593 1.00 92.88 188 LYS A C 1
ATOM 1445 O O . LYS A 1 188 ? -26.105 -8.106 30.106 1.00 92.88 188 LYS A O 1
ATOM 1450 N N . GLY A 1 189 ? -27.154 -8.933 31.906 1.00 91.69 189 GLY A N 1
ATOM 1451 C CA . GLY A 1 189 ? -26.194 -8.349 32.833 1.00 91.69 189 GLY A CA 1
ATOM 1452 C C . GLY A 1 189 ? -24.829 -9.022 32.695 1.00 91.69 189 GLY A C 1
ATOM 1453 O O . GLY A 1 189 ? -24.737 -10.217 32.417 1.00 91.69 189 GLY A O 1
ATOM 1454 N N . GLY A 1 190 ? -23.765 -8.241 32.846 1.00 93.12 190 GLY A N 1
ATOM 1455 C CA . GLY A 1 190 ? -22.401 -8.712 32.643 1.00 93.12 190 GLY A CA 1
ATOM 1456 C C . GLY A 1 190 ? -21.416 -7.590 32.337 1.00 93.12 190 GLY A C 1
ATOM 1457 O O . GLY A 1 190 ? -21.777 -6.416 32.254 1.00 93.12 190 GLY A O 1
ATOM 1458 N N . THR A 1 191 ? -20.144 -7.959 32.177 1.00 94.12 191 THR A N 1
ATOM 1459 C CA . THR A 1 191 ? -19.084 -7.045 31.731 1.00 94.12 191 THR A CA 1
ATOM 1460 C C . THR A 1 191 ? -18.669 -7.401 30.314 1.00 94.12 191 THR A C 1
ATOM 1462 O O . THR A 1 191 ? -18.242 -8.522 30.054 1.00 94.12 191 THR A O 1
ATOM 1465 N N . TYR A 1 192 ? -18.752 -6.417 29.430 1.00 93.94 192 TYR A N 1
ATOM 1466 C CA . TYR A 1 192 ? -18.429 -6.514 28.015 1.00 93.94 192 TYR A CA 1
ATOM 1467 C C . TYR A 1 192 ? -17.161 -5.715 27.744 1.00 93.94 192 TYR A C 1
ATOM 1469 O O . TYR A 1 192 ? -17.007 -4.599 28.251 1.00 93.94 192 TYR A O 1
ATOM 1477 N N . LYS A 1 193 ? -16.240 -6.292 26.973 1.00 95.75 193 LYS A N 1
ATOM 1478 C CA . LYS A 1 193 ? -14.975 -5.665 26.589 1.00 95.75 193 LYS A CA 1
ATOM 1479 C C . LYS A 1 193 ? -14.796 -5.842 25.093 1.00 95.75 193 LYS A C 1
ATOM 1481 O O . LYS A 1 193 ? -14.875 -6.969 24.626 1.00 95.75 193 LYS A O 1
ATOM 1486 N N . PHE A 1 194 ? -14.550 -4.746 24.393 1.00 95.56 194 PHE A N 1
ATOM 1487 C CA . PHE A 1 194 ? -14.361 -4.742 22.946 1.00 95.56 194 PHE A CA 1
ATOM 1488 C C . PHE A 1 194 ? -13.458 -3.581 22.536 1.00 95.56 194 PHE A C 1
ATOM 1490 O O . PHE A 1 194 ? -13.291 -2.622 23.301 1.00 95.56 194 PHE A O 1
ATOM 1497 N N . ASN A 1 195 ? -12.856 -3.663 21.357 1.00 95.50 195 ASN A N 1
ATOM 1498 C CA . ASN A 1 195 ? -12.035 -2.598 20.795 1.00 95.50 195 ASN A CA 1
ATOM 1499 C C . ASN A 1 195 ? -12.847 -1.662 19.890 1.00 95.50 195 ASN A C 1
ATOM 1501 O O . ASN A 1 195 ? -13.811 -2.055 19.236 1.00 95.50 195 ASN A O 1
ATOM 1505 N N . ILE A 1 196 ? -12.424 -0.402 19.845 1.00 96.06 196 ILE A N 1
ATOM 1506 C CA . ILE A 1 196 ? -12.733 0.527 18.760 1.00 96.06 196 ILE A CA 1
ATOM 1507 C C . ILE A 1 196 ? -11.409 0.844 18.073 1.00 96.06 196 ILE A C 1
ATOM 1509 O O . ILE A 1 196 ? -10.516 1.435 18.688 1.00 96.06 196 ILE A O 1
ATOM 1513 N N . ASP A 1 197 ? -11.292 0.447 16.815 1.00 95.25 197 ASP A N 1
ATOM 1514 C CA . ASP A 1 197 ? -10.123 0.681 15.981 1.00 95.25 197 ASP A CA 1
ATOM 1515 C C . ASP A 1 197 ? -10.222 2.048 15.305 1.00 95.25 197 ASP A C 1
ATOM 1517 O O . ASP A 1 197 ? -11.294 2.465 14.862 1.00 95.25 197 ASP A O 1
ATOM 1521 N N . VAL A 1 198 ? -9.087 2.731 15.196 1.00 93.88 198 VAL A N 1
ATOM 1522 C CA . VAL A 1 198 ? -8.903 3.898 14.335 1.00 93.88 198 VAL A CA 1
ATOM 1523 C C . VAL A 1 198 ? -8.277 3.411 13.043 1.00 93.88 198 VAL A C 1
ATOM 1525 O O . VAL A 1 198 ? -7.212 2.796 13.089 1.00 93.88 198 VAL A O 1
ATOM 1528 N N . LEU A 1 199 ? -8.906 3.700 11.907 1.00 91.25 199 LEU A N 1
ATOM 1529 C CA . LEU A 1 199 ? -8.416 3.284 10.601 1.00 91.25 199 LEU A CA 1
ATOM 1530 C C . LEU A 1 199 ? -8.015 4.498 9.780 1.00 91.25 199 LEU A C 1
ATOM 1532 O O . LEU A 1 199 ? -8.792 5.444 9.686 1.00 91.25 199 LEU A O 1
ATOM 1536 N N . GLY A 1 200 ? -6.827 4.456 9.188 1.00 88.44 200 GLY A N 1
ATOM 1537 C CA . GLY A 1 200 ? -6.424 5.344 8.103 1.00 88.44 200 GLY A CA 1
ATOM 1538 C C . GLY A 1 200 ? -6.322 4.528 6.827 1.00 88.44 200 GLY A C 1
ATOM 1539 O O . GLY A 1 200 ? -5.590 3.544 6.814 1.00 88.44 200 GLY A O 1
ATOM 1540 N N . ASP A 1 201 ? -7.087 4.885 5.801 1.00 83.88 201 ASP A N 1
ATOM 1541 C CA . ASP A 1 201 ? -7.115 4.192 4.505 1.00 83.88 201 ASP A CA 1
ATOM 1542 C C . ASP A 1 201 ? -7.339 2.674 4.663 1.00 83.88 201 ASP A C 1
ATOM 1544 O O . ASP A 1 201 ? -6.638 1.839 4.101 1.00 83.88 201 ASP A O 1
ATOM 1548 N N . GLY A 1 202 ? -8.277 2.302 5.545 1.00 82.31 202 GLY A N 1
ATOM 1549 C CA . GLY A 1 202 ? -8.601 0.902 5.860 1.00 82.31 202 GLY A CA 1
ATOM 1550 C C . GLY A 1 202 ? -7.591 0.179 6.764 1.00 82.31 202 GLY A C 1
ATOM 1551 O O . GLY A 1 202 ? -7.848 -0.943 7.203 1.00 82.31 202 GLY A O 1
ATOM 1552 N N . THR A 1 203 ? -6.475 0.818 7.112 1.00 81.38 203 THR A N 1
ATOM 1553 C CA . THR A 1 203 ? -5.423 0.259 7.964 1.00 81.38 203 THR A CA 1
ATOM 1554 C C . THR A 1 203 ? -5.599 0.667 9.427 1.00 81.38 203 THR A C 1
ATOM 1556 O O . THR A 1 203 ? -5.712 1.851 9.727 1.00 81.38 203 THR A O 1
ATOM 1559 N N . VAL A 1 204 ? -5.572 -0.296 10.361 1.00 86.62 204 VAL A N 1
ATOM 1560 C CA . VAL A 1 204 ? -5.650 -0.020 11.809 1.00 86.62 204 VAL A CA 1
ATOM 1561 C C . VAL A 1 204 ? -4.401 0.730 12.276 1.00 86.62 204 VAL A C 1
ATOM 1563 O O . VAL A 1 204 ? -3.311 0.172 12.334 1.00 86.62 204 VAL A O 1
ATOM 1566 N N . LEU A 1 205 ? -4.579 1.989 12.663 1.00 85.69 205 LEU A N 1
ATOM 1567 C CA . LEU A 1 205 ? -3.519 2.846 13.190 1.00 85.69 205 LEU A CA 1
ATOM 1568 C C . LEU A 1 205 ? -3.391 2.727 14.714 1.00 85.69 205 LEU A C 1
ATOM 1570 O O . LEU A 1 205 ? -2.308 2.889 15.273 1.00 85.69 205 LEU A O 1
ATOM 1574 N N . ALA A 1 206 ? -4.516 2.514 15.400 1.00 88.50 206 ALA A N 1
ATOM 1575 C CA . ALA A 1 206 ? -4.594 2.354 16.850 1.00 88.50 206 ALA A CA 1
ATOM 1576 C C . ALA A 1 206 ? -5.886 1.633 17.243 1.00 88.50 206 ALA A C 1
ATOM 1578 O O . ALA A 1 206 ? -6.856 1.639 16.491 1.00 88.50 206 ALA A O 1
ATOM 1579 N N . ALA A 1 207 ? -5.915 1.086 18.457 1.00 90.44 207 ALA A N 1
ATOM 1580 C CA . ALA A 1 207 ? -7.103 0.485 19.050 1.00 90.44 207 ALA A CA 1
ATOM 1581 C C . ALA A 1 207 ? -7.334 1.037 20.461 1.00 90.44 207 ALA A C 1
ATOM 1583 O O . ALA A 1 207 ? -6.403 1.144 21.264 1.00 90.44 207 ALA A O 1
ATOM 1584 N N . GLN A 1 208 ? -8.586 1.359 20.780 1.00 92.88 208 GLN A N 1
ATOM 1585 C CA . GLN A 1 208 ? -9.023 1.744 22.118 1.00 92.88 208 GLN A CA 1
ATOM 1586 C C . GLN A 1 208 ? -9.930 0.656 22.688 1.00 92.88 208 GLN A C 1
ATOM 1588 O O . GLN A 1 208 ? -11.022 0.415 22.180 1.00 92.88 208 GLN A O 1
ATOM 1593 N N . ARG A 1 209 ? -9.521 0.045 23.802 1.00 94.44 209 ARG A N 1
ATOM 1594 C CA . ARG A 1 209 ? -10.376 -0.901 24.526 1.00 94.44 209 ARG A CA 1
ATOM 1595 C C . ARG A 1 209 ? -11.470 -0.161 25.294 1.00 94.44 209 ARG A C 1
ATOM 1597 O O . ARG A 1 209 ? -11.176 0.762 26.058 1.00 94.44 209 ARG A O 1
ATOM 1604 N N . VAL A 1 210 ? -12.709 -0.606 25.130 1.00 93.19 210 VAL A N 1
ATOM 1605 C CA . VAL A 1 210 ? -13.907 -0.149 25.841 1.00 93.19 210 VAL A CA 1
ATOM 1606 C C . VAL A 1 210 ? -14.337 -1.227 26.833 1.00 93.19 210 VAL A C 1
ATOM 1608 O O . VAL A 1 210 ? -14.158 -2.420 26.600 1.00 93.19 210 VAL A O 1
ATOM 1611 N N . THR A 1 211 ? -14.870 -0.822 27.985 1.00 92.94 211 THR A N 1
ATOM 1612 C CA . THR A 1 211 ? -15.465 -1.736 28.968 1.00 92.94 211 THR A CA 1
ATOM 1613 C C . THR A 1 211 ? -16.829 -1.206 29.380 1.00 92.94 211 THR A C 1
ATOM 1615 O O . THR A 1 211 ? -16.938 -0.065 29.826 1.00 92.94 211 THR A O 1
ATOM 1618 N N . VAL A 1 212 ? -17.862 -2.032 29.225 1.00 90.75 212 VAL A N 1
ATOM 1619 C CA . VAL A 1 212 ? -19.246 -1.699 29.573 1.00 90.75 212 VAL A CA 1
ATOM 1620 C C . VAL A 1 212 ? -19.765 -2.721 30.570 1.00 90.75 212 VAL A C 1
ATOM 1622 O O . VAL A 1 212 ? -19.744 -3.920 30.305 1.00 90.75 212 VAL A O 1
ATOM 1625 N N . THR A 1 213 ? -20.265 -2.250 31.709 1.00 92.12 213 THR A N 1
ATOM 1626 C CA . THR A 1 213 ? -20.956 -3.099 32.682 1.00 92.12 213 THR A CA 1
ATOM 1627 C C . THR A 1 213 ? -22.457 -2.890 32.549 1.00 92.12 213 THR A C 1
ATOM 1629 O O . THR A 1 213 ? -22.969 -1.796 32.788 1.00 92.12 213 THR A O 1
ATOM 1632 N N . VAL A 1 214 ? -23.160 -3.951 32.166 1.00 91.81 214 VAL A N 1
ATOM 1633 C CA . VAL A 1 214 ? -24.620 -4.004 32.131 1.00 91.81 214 VAL A CA 1
ATOM 1634 C C . VAL A 1 214 ? -25.080 -4.588 33.458 1.00 91.81 214 VAL A C 1
ATOM 1636 O O . VAL A 1 214 ? -24.685 -5.691 33.830 1.00 91.81 214 VAL A O 1
ATOM 1639 N N . LEU A 1 215 ? -25.887 -3.835 34.198 1.00 88.56 215 LEU A N 1
ATOM 1640 C CA . LEU A 1 215 ? -26.456 -4.317 35.451 1.00 88.56 215 LEU A CA 1
ATOM 1641 C C . LEU A 1 215 ? -27.617 -5.262 35.146 1.00 88.56 215 LEU A C 1
ATOM 1643 O O . LEU A 1 215 ? -28.448 -4.959 34.287 1.00 88.56 215 LEU A O 1
ATOM 1647 N N . GLU A 1 216 ? -27.694 -6.383 35.863 1.00 83.81 216 GLU A N 1
ATOM 1648 C CA . GLU A 1 216 ? -28.902 -7.201 35.828 1.00 83.81 216 GLU A CA 1
ATOM 1649 C C . GLU A 1 216 ? -30.090 -6.388 36.357 1.00 83.81 216 GLU A C 1
ATOM 1651 O O . GLU A 1 216 ? -29.936 -5.620 37.318 1.00 83.81 216 GLU A O 1
ATOM 1656 N N . PRO A 1 217 ? -31.284 -6.528 35.753 1.00 71.50 217 PRO A N 1
ATOM 1657 C CA . PRO A 1 217 ? -32.481 -5.961 36.341 1.00 71.50 217 PRO A CA 1
ATOM 1658 C C . PRO A 1 217 ? -32.655 -6.589 37.722 1.00 71.50 217 PRO A C 1
ATOM 1660 O O . PRO A 1 217 ? -32.828 -7.800 37.839 1.00 71.50 217 PRO A O 1
ATOM 1663 N N . THR A 1 218 ? -32.591 -5.769 38.773 1.00 69.81 218 THR A N 1
ATOM 1664 C CA . THR A 1 218 ? -32.870 -6.240 40.129 1.00 69.81 218 THR A CA 1
ATOM 1665 C C . THR A 1 218 ? -34.251 -6.890 40.108 1.00 69.81 218 THR A C 1
ATOM 1667 O O . THR A 1 218 ? -35.205 -6.212 39.699 1.00 69.81 218 THR A O 1
ATOM 1670 N N . PRO A 1 219 ? -34.393 -8.173 40.495 1.00 65.44 219 PRO A N 1
ATOM 1671 C CA . PRO A 1 219 ? -35.708 -8.772 40.599 1.00 65.44 219 PRO A CA 1
ATOM 1672 C C . PRO A 1 219 ? -36.503 -7.892 41.556 1.00 65.44 219 PRO A C 1
ATOM 1674 O O . PRO A 1 219 ? -36.118 -7.692 42.710 1.00 65.44 219 PRO A O 1
ATOM 1677 N N . ARG A 1 220 ? -37.580 -7.284 41.047 1.00 60.69 220 ARG A N 1
ATOM 1678 C CA . ARG A 1 220 ? -38.535 -6.615 41.922 1.00 60.69 220 ARG A CA 1
ATOM 1679 C C . ARG A 1 220 ? -38.992 -7.703 42.877 1.00 60.69 220 ARG A C 1
ATOM 1681 O O . ARG A 1 220 ? -39.457 -8.736 42.399 1.00 60.69 220 ARG A O 1
ATOM 1688 N N . SER A 1 221 ? -38.814 -7.485 44.180 1.00 61.19 221 SER A N 1
ATOM 1689 C CA . SER A 1 221 ? -39.478 -8.297 45.191 1.00 61.19 221 SER A CA 1
ATOM 1690 C C . SER A 1 221 ? -40.938 -8.355 44.772 1.00 61.19 221 SER A C 1
ATOM 1692 O O . SER A 1 221 ? -41.627 -7.338 44.807 1.00 61.19 221 SER A O 1
ATOM 1694 N N . SER A 1 222 ? -41.376 -9.502 44.259 1.00 58.50 222 SER A N 1
ATOM 1695 C CA . SER A 1 222 ? -42.791 -9.794 44.163 1.00 58.50 222 SER A CA 1
ATOM 1696 C C . SER A 1 222 ? -43.294 -9.623 45.581 1.00 58.50 222 SER A C 1
ATOM 1698 O O . SER A 1 222 ? -42.766 -10.289 46.475 1.00 58.50 222 SER A O 1
ATOM 1700 N N . ASP A 1 223 ? -44.209 -8.678 45.794 1.00 53.09 223 ASP A N 1
ATOM 1701 C CA . ASP A 1 223 ? -44.940 -8.586 47.045 1.00 53.09 223 ASP A CA 1
ATOM 1702 C C . ASP A 1 223 ? -45.412 -10.004 47.351 1.00 53.09 223 ASP A C 1
ATOM 1704 O O . ASP A 1 223 ? -46.217 -10.582 46.617 1.00 53.09 223 ASP A O 1
ATOM 1708 N N . VAL A 1 224 ? -44.798 -10.617 48.364 1.00 51.31 224 VAL A N 1
ATOM 1709 C CA . VAL A 1 224 ? -45.299 -11.856 48.929 1.00 51.31 224 VAL A CA 1
ATOM 1710 C C . VAL A 1 224 ? -46.627 -11.426 49.513 1.00 51.31 224 VAL A C 1
ATOM 1712 O O . VAL A 1 224 ? -46.668 -10.804 50.577 1.00 51.31 224 VAL A O 1
ATOM 1715 N N . GLU A 1 225 ? -47.699 -11.660 48.758 1.00 55.53 225 GLU A N 1
ATOM 1716 C CA . GLU A 1 225 ? -49.057 -11.562 49.255 1.00 55.53 225 GLU A CA 1
ATOM 1717 C C . GLU A 1 225 ? -49.098 -12.490 50.466 1.00 55.53 225 GLU A C 1
ATOM 1719 O O . GLU A 1 225 ? -49.125 -13.717 50.360 1.00 55.53 225 GLU A O 1
ATOM 1724 N N . THR A 1 226 ? -48.931 -11.887 51.642 1.00 49.78 226 THR A N 1
ATOM 1725 C CA . THR A 1 226 ? -48.945 -12.599 52.905 1.00 49.78 226 THR A CA 1
ATOM 1726 C C . THR A 1 226 ? -50.362 -13.115 53.015 1.00 49.78 226 THR A C 1
ATOM 1728 O O . THR A 1 226 ? -51.284 -12.321 53.201 1.00 49.78 226 THR A O 1
ATOM 1731 N N . ALA A 1 227 ? -50.542 -14.422 52.821 1.00 52.78 227 ALA A N 1
ATOM 1732 C CA . ALA A 1 227 ? -51.825 -15.071 53.003 1.00 52.78 227 ALA A CA 1
ATOM 1733 C C . ALA A 1 227 ? -52.320 -14.734 54.415 1.00 52.78 227 ALA A C 1
ATOM 1735 O O . ALA A 1 227 ? -51.806 -15.232 55.417 1.00 52.78 227 ALA A O 1
ATOM 1736 N N . MET A 1 228 ? -53.278 -13.812 54.486 1.00 52.00 228 MET A N 1
ATOM 1737 C CA . MET A 1 228 ? -53.930 -13.433 55.727 1.00 52.00 228 MET A CA 1
ATOM 1738 C C . MET A 1 228 ? -54.662 -14.686 56.240 1.00 52.00 228 MET A C 1
ATOM 1740 O O . MET A 1 228 ? -55.358 -15.331 55.452 1.00 52.00 228 MET A O 1
ATOM 1744 N N . PRO A 1 229 ? -54.500 -15.091 57.513 1.00 52.53 229 PRO A N 1
ATOM 1745 C CA . PRO A 1 229 ? -55.114 -16.316 58.001 1.00 52.53 229 PRO A CA 1
ATOM 1746 C C . PRO A 1 229 ? -56.638 -16.184 57.948 1.00 52.53 229 PRO A C 1
ATOM 1748 O O . PRO A 1 229 ? -57.234 -15.309 58.577 1.00 52.53 229 PRO A O 1
ATOM 1751 N N . THR A 1 230 ? -57.263 -17.067 57.175 1.00 46.12 230 THR A N 1
ATOM 1752 C CA . THR A 1 230 ? -58.708 -17.139 56.972 1.00 46.12 230 THR A CA 1
ATOM 1753 C C . THR A 1 230 ? -59.421 -17.401 58.300 1.00 46.12 230 THR A C 1
ATOM 1755 O O . THR A 1 230 ? -59.358 -18.503 58.845 1.00 46.12 230 THR A O 1
ATOM 1758 N N . ARG A 1 231 ? -60.157 -16.408 58.811 1.00 51.25 231 ARG A N 1
ATOM 1759 C CA . ARG A 1 231 ? -61.218 -16.611 59.808 1.00 51.25 231 ARG A CA 1
ATOM 1760 C C . ARG A 1 231 ? -62.573 -16.287 59.184 1.00 51.25 231 ARG A C 1
ATOM 1762 O O . ARG A 1 231 ? -62.887 -15.120 59.016 1.00 51.25 231 ARG A O 1
ATOM 1769 N N . GLY A 1 232 ? -63.366 -17.336 58.953 1.00 49.34 232 GLY A N 1
ATOM 1770 C CA . GLY A 1 232 ? -64.838 -17.326 58.986 1.00 49.34 232 GLY A CA 1
ATOM 1771 C C . GLY A 1 232 ? -65.586 -16.584 57.862 1.00 49.34 232 GLY A C 1
ATOM 1772 O O . GLY A 1 232 ? -65.056 -15.653 57.271 1.00 49.34 232 GLY A O 1
ATOM 1773 N N . PRO A 1 233 ? -66.823 -17.002 57.530 1.00 62.50 233 PRO A N 1
ATOM 1774 C CA . PRO A 1 233 ? -67.517 -16.550 56.326 1.00 62.50 233 PRO A CA 1
ATOM 1775 C C . PRO A 1 233 ? -68.302 -15.240 56.524 1.00 62.50 233 PRO A C 1
ATOM 1777 O O . PRO A 1 233 ? -68.781 -14.976 57.626 1.00 62.50 233 PRO A O 1
ATOM 1780 N N . SER A 1 234 ? -68.536 -14.537 55.399 1.00 44.44 234 SER A N 1
ATOM 1781 C CA . SER A 1 234 ? -69.620 -13.559 55.105 1.00 44.44 234 SER A CA 1
ATOM 1782 C C . SER A 1 234 ? -69.190 -12.086 54.917 1.00 44.44 234 SER A C 1
ATOM 1784 O O . SER A 1 234 ? -68.309 -11.619 55.631 1.00 44.44 234 SER A O 1
ATOM 1786 N N . PRO A 1 235 ? -69.879 -11.281 54.077 1.00 55.53 235 PRO A N 1
ATOM 1787 C CA . PRO A 1 235 ? -70.321 -11.520 52.702 1.00 55.53 235 PRO A CA 1
ATOM 1788 C C . PRO A 1 235 ? -69.650 -10.548 51.695 1.00 55.53 235 PRO A C 1
ATOM 1790 O O . PRO A 1 235 ? -69.190 -9.464 52.035 1.00 55.53 235 PRO A O 1
ATOM 1793 N N . THR A 1 236 ? -69.611 -10.976 50.432 1.00 54.41 236 THR A N 1
ATOM 1794 C CA . THR A 1 236 ? -69.328 -10.262 49.167 1.00 54.41 236 THR A CA 1
ATOM 1795 C C . THR A 1 236 ? -68.810 -8.807 49.217 1.00 54.41 236 THR A C 1
ATOM 1797 O O . THR A 1 236 ? -69.607 -7.881 49.383 1.00 54.41 236 THR A O 1
ATOM 1800 N N . PRO A 1 237 ? -67.534 -8.554 48.856 1.00 45.97 237 PRO A N 1
ATOM 1801 C CA . PRO A 1 237 ? -67.083 -7.237 48.431 1.00 45.97 237 PRO A CA 1
ATOM 1802 C C . PRO A 1 237 ? -67.167 -7.079 46.905 1.00 45.97 237 PRO A C 1
ATOM 1804 O O . PRO A 1 237 ? -66.747 -7.930 46.119 1.00 45.97 237 PRO A O 1
ATOM 1807 N N . LYS A 1 238 ? -67.712 -5.936 46.490 1.00 47.09 238 LYS A N 1
ATOM 1808 C CA . LYS A 1 238 ? -67.814 -5.461 45.106 1.00 47.09 238 LYS A CA 1
ATOM 1809 C C . LYS A 1 238 ? -66.407 -5.311 44.504 1.00 47.09 238 LYS A C 1
ATOM 1811 O O . LYS A 1 238 ? -65.563 -4.604 45.047 1.00 47.09 238 LYS A O 1
ATOM 1816 N N . ARG A 1 239 ? -66.154 -5.982 43.378 1.00 38.59 239 ARG A N 1
ATOM 1817 C CA . ARG A 1 239 ? -64.844 -6.039 42.715 1.00 38.59 239 ARG A CA 1
ATOM 1818 C C . ARG A 1 239 ? -64.560 -4.740 41.946 1.00 38.59 239 ARG A C 1
ATOM 1820 O O . ARG A 1 239 ? -64.990 -4.599 40.804 1.00 38.59 239 ARG A O 1
ATOM 1827 N N . THR A 1 240 ? -63.813 -3.813 42.539 1.00 39.25 240 THR A N 1
ATOM 1828 C CA . THR A 1 240 ? -63.209 -2.685 41.808 1.00 39.25 240 THR A CA 1
ATOM 1829 C C . THR A 1 240 ? -61.870 -3.145 41.231 1.00 39.25 240 THR A C 1
ATOM 1831 O O . THR A 1 240 ? -60.940 -3.447 41.973 1.00 39.25 240 THR A O 1
ATOM 1834 N N . ARG A 1 241 ? -61.774 -3.255 39.899 1.00 38.97 241 ARG A N 1
ATOM 1835 C CA . ARG A 1 241 ? -60.503 -3.507 39.199 1.00 38.97 241 ARG A CA 1
ATOM 1836 C C . ARG A 1 241 ? -59.684 -2.218 39.180 1.00 38.97 241 ARG A C 1
ATOM 1838 O O . ARG A 1 241 ? -59.940 -1.347 38.355 1.00 38.97 241 ARG A O 1
ATOM 1845 N N . THR A 1 242 ? -58.680 -2.122 40.040 1.00 35.47 242 THR A N 1
ATOM 1846 C CA . THR A 1 242 ? -57.613 -1.129 39.884 1.00 35.47 242 THR A CA 1
ATOM 1847 C C . THR A 1 242 ? -56.556 -1.725 38.957 1.00 35.47 242 THR A C 1
ATOM 1849 O O . THR A 1 242 ? -55.892 -2.697 39.311 1.00 35.47 242 THR A O 1
ATOM 1852 N N . TYR A 1 243 ? -56.432 -1.189 37.742 1.00 35.97 243 TYR A N 1
ATOM 1853 C CA . TYR A 1 243 ? -55.304 -1.495 36.863 1.00 35.97 243 TYR A CA 1
ATOM 1854 C C . TYR A 1 243 ? -54.081 -0.730 37.373 1.00 35.97 243 TYR A C 1
ATOM 1856 O O . TYR A 1 243 ? -53.956 0.472 37.147 1.00 35.97 243 TYR A O 1
ATOM 1864 N N . THR A 1 244 ? -53.176 -1.417 38.066 1.00 34.69 244 THR A N 1
ATOM 1865 C CA . THR A 1 244 ? -51.852 -0.872 38.376 1.00 34.69 244 THR A CA 1
ATOM 1866 C C . THR A 1 244 ? -51.002 -0.955 37.112 1.00 34.69 244 THR A C 1
ATOM 1868 O O . THR A 1 244 ? -50.571 -2.034 36.711 1.00 34.69 244 THR A O 1
ATOM 1871 N N . SER A 1 245 ? -50.780 0.181 36.449 1.00 38.84 245 SER A N 1
ATOM 1872 C CA . SER A 1 245 ? -49.818 0.285 35.352 1.00 38.84 245 SER A CA 1
ATOM 1873 C C . SER A 1 245 ? -48.411 -0.016 35.874 1.00 38.84 245 SER A C 1
ATOM 1875 O O . SER A 1 245 ? -47.917 0.682 36.761 1.00 38.84 245 SER A O 1
ATOM 1877 N N . THR A 1 246 ? -47.755 -1.037 35.326 1.00 38.44 246 THR A N 1
ATOM 1878 C CA . THR A 1 246 ? -46.360 -1.371 35.628 1.00 38.44 246 THR A CA 1
ATOM 1879 C C . THR A 1 246 ? -45.455 -0.168 35.317 1.00 38.44 246 THR A C 1
ATOM 1881 O O . THR A 1 246 ? -45.432 0.280 34.169 1.00 38.44 246 THR A O 1
ATOM 1884 N N . PRO A 1 247 ? -44.683 0.369 36.282 1.00 39.50 247 PRO A N 1
ATOM 1885 C CA . PRO A 1 247 ? -43.746 1.449 36.001 1.00 39.50 247 PRO A CA 1
ATOM 1886 C C . PRO A 1 247 ? -42.648 0.956 35.056 1.00 39.50 247 PRO A C 1
ATOM 1888 O O . PRO A 1 247 ? -41.973 -0.032 35.365 1.00 39.50 247 PRO A O 1
ATOM 1891 N N . LYS A 1 248 ? -42.472 1.660 33.931 1.00 41.44 248 LYS A N 1
ATOM 1892 C CA . LYS A 1 248 ? -41.362 1.496 32.983 1.00 41.44 248 LYS A CA 1
ATOM 1893 C C . LYS A 1 248 ? -40.033 1.592 33.756 1.00 41.44 248 LYS A C 1
ATOM 1895 O O . LYS A 1 248 ? -39.891 2.521 34.551 1.00 41.44 248 LYS A O 1
ATOM 1900 N N . PRO A 1 249 ? -39.081 0.658 33.585 1.00 40.19 249 PRO A N 1
ATOM 1901 C CA . PRO A 1 249 ? -37.837 0.674 34.346 1.00 40.19 249 PRO A CA 1
ATOM 1902 C C . PRO A 1 249 ? -37.063 1.966 34.068 1.00 40.19 249 PRO A C 1
ATOM 1904 O O . PRO A 1 249 ? -36.721 2.273 32.924 1.00 40.19 249 PRO A O 1
ATOM 1907 N N . THR A 1 250 ? -36.787 2.730 35.124 1.00 38.28 250 THR A N 1
ATOM 1908 C CA . THR A 1 250 ? -35.939 3.921 35.066 1.00 38.28 250 THR A CA 1
ATOM 1909 C C . THR A 1 250 ? -34.492 3.463 34.892 1.00 38.28 250 THR A C 1
ATOM 1911 O O . THR A 1 250 ? -33.788 3.150 35.850 1.00 38.28 250 THR A O 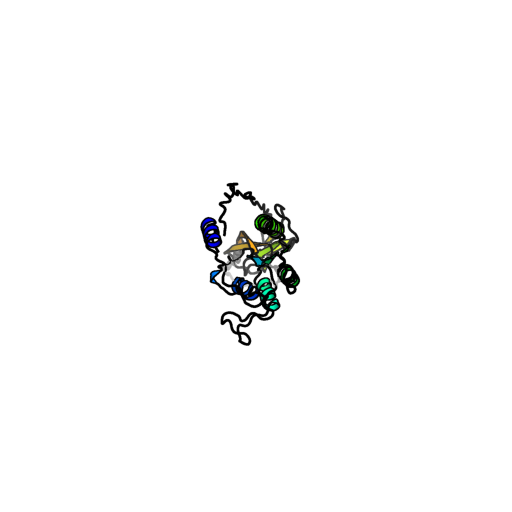1
ATOM 1914 N N . ARG A 1 251 ? -34.070 3.347 33.632 1.00 46.31 251 ARG A N 1
ATOM 1915 C CA . ARG A 1 251 ? -32.728 2.928 33.218 1.00 46.31 251 ARG A CA 1
ATOM 1916 C C . ARG A 1 251 ? -31.731 4.028 33.591 1.00 46.31 251 ARG A C 1
ATOM 1918 O O . ARG A 1 251 ? -31.616 5.024 32.881 1.00 46.31 251 ARG A O 1
ATOM 1925 N N . ARG A 1 252 ? -30.996 3.868 34.694 1.00 36.66 252 ARG A N 1
ATOM 1926 C CA . ARG A 1 252 ? -29.840 4.727 34.993 1.00 36.66 252 ARG A CA 1
ATOM 1927 C C . ARG A 1 252 ? -28.661 4.262 34.138 1.00 36.66 252 ARG A C 1
ATOM 1929 O O . ARG A 1 252 ? -27.771 3.569 34.612 1.00 36.66 252 ARG A O 1
ATOM 1936 N N . VAL A 1 253 ? -28.689 4.610 32.853 1.00 39.62 253 VAL A N 1
ATOM 1937 C CA . VAL A 1 253 ? -27.469 4.622 32.041 1.00 39.62 253 VAL A CA 1
ATOM 1938 C C . VAL A 1 253 ? -26.634 5.758 32.613 1.00 39.62 253 VAL A C 1
ATOM 1940 O O . VAL A 1 253 ? -27.101 6.894 32.650 1.00 39.62 253 VAL A O 1
ATOM 1943 N N . VAL A 1 254 ? -25.440 5.470 33.117 1.00 37.09 254 VAL A N 1
ATOM 1944 C CA . VAL A 1 254 ? -24.421 6.507 33.282 1.00 37.09 254 VAL A CA 1
ATOM 1945 C C . VAL A 1 254 ? -23.677 6.520 31.950 1.00 37.09 254 VAL A C 1
ATOM 1947 O O . VAL A 1 254 ? -22.825 5.657 31.751 1.00 37.09 254 VAL A O 1
ATOM 1950 N N . PRO A 1 255 ? -24.038 7.381 30.977 1.00 35.47 255 PRO A N 1
ATOM 1951 C CA . PRO A 1 255 ? -23.241 7.510 29.774 1.00 35.47 255 PRO A CA 1
ATOM 1952 C C . PRO A 1 255 ? -21.909 8.125 30.194 1.00 35.47 255 PRO A C 1
ATOM 1954 O O . PRO A 1 255 ? -21.814 9.324 30.446 1.00 35.47 255 PRO A O 1
ATOM 1957 N N . THR A 1 256 ? -20.864 7.314 30.291 1.00 38.91 256 THR A N 1
ATOM 1958 C CA . THR A 1 256 ? -19.498 7.826 30.258 1.00 38.91 256 THR A CA 1
ATOM 1959 C C . THR A 1 256 ? -19.238 8.270 28.822 1.00 38.91 256 THR A C 1
ATOM 1961 O O . THR A 1 256 ? -18.720 7.521 27.999 1.00 38.91 256 THR A O 1
ATOM 1964 N N . SER A 1 257 ? -19.660 9.490 28.479 1.00 37.12 257 SER A N 1
ATOM 1965 C CA . SER A 1 257 ? -19.177 10.168 27.280 1.00 37.12 257 SER A CA 1
ATOM 1966 C C . SER A 1 257 ? -17.737 10.590 27.552 1.00 37.12 257 SER A C 1
ATOM 1968 O O . SER A 1 257 ? -17.474 11.717 27.971 1.00 37.12 257 SER A O 1
ATOM 1970 N N . THR A 1 258 ? -16.794 9.670 27.394 1.00 39.72 258 THR A N 1
ATOM 1971 C CA . THR A 1 258 ? -15.382 10.036 27.411 1.00 39.72 258 THR A CA 1
ATOM 1972 C C . THR A 1 258 ? -15.029 10.463 25.991 1.00 39.72 258 THR A C 1
ATOM 1974 O O . THR A 1 258 ? -15.028 9.610 25.102 1.00 39.72 258 THR A O 1
ATOM 1977 N N . PRO A 1 259 ? -14.773 11.756 25.718 1.00 37.94 259 PRO A N 1
ATOM 1978 C CA . PRO A 1 259 ? -14.262 12.148 24.415 1.00 37.94 259 PRO A CA 1
ATOM 1979 C C . PRO A 1 259 ? -12.934 11.424 24.192 1.00 37.94 259 PRO A C 1
ATOM 1981 O O . PRO A 1 259 ? -11.982 11.621 24.951 1.00 37.94 259 PRO A O 1
ATOM 1984 N N . ILE A 1 260 ? -12.868 10.579 23.164 1.00 41.25 260 ILE A N 1
ATOM 1985 C CA . ILE A 1 260 ? -11.605 9.978 22.743 1.00 41.25 260 ILE A CA 1
ATOM 1986 C C . ILE A 1 260 ? -10.821 11.088 22.039 1.00 41.25 260 ILE A C 1
ATOM 1988 O O . ILE A 1 260 ? -11.063 11.415 20.879 1.00 41.25 260 ILE A O 1
ATOM 1992 N N . LYS A 1 261 ? -9.909 11.727 22.776 1.00 38.06 261 LYS A N 1
ATOM 1993 C CA . LYS A 1 261 ? -8.956 12.690 22.220 1.00 38.06 261 LYS A CA 1
ATOM 1994 C C . LYS A 1 261 ? -7.755 11.915 21.702 1.00 38.06 261 LYS A C 1
ATOM 1996 O O . LYS A 1 261 ? -6.891 11.527 22.483 1.00 38.06 261 LYS A O 1
ATOM 2001 N N . ILE A 1 262 ? -7.705 11.687 20.396 1.00 40.25 262 ILE A N 1
ATOM 2002 C CA . ILE A 1 262 ? -6.572 11.002 19.781 1.00 40.25 262 ILE A CA 1
ATOM 2003 C C . ILE A 1 262 ? -5.516 12.054 19.445 1.00 40.25 262 ILE A C 1
ATOM 2005 O O . ILE A 1 262 ? -5.728 12.906 18.584 1.00 40.25 262 ILE A O 1
ATOM 2009 N N . LYS A 1 263 ? -4.393 12.026 20.165 1.00 32.09 263 LYS A N 1
ATOM 2010 C CA . LYS A 1 263 ? -3.242 12.896 19.911 1.00 32.09 263 LYS A CA 1
ATOM 2011 C C . LYS A 1 263 ? -2.170 12.057 19.221 1.00 32.09 263 LYS A C 1
ATOM 2013 O O . LYS A 1 263 ? -1.488 11.273 19.873 1.00 32.09 263 LYS A O 1
ATOM 2018 N N . TRP A 1 264 ? -2.076 12.189 17.904 1.00 33.53 264 TRP A N 1
ATOM 2019 C CA . TRP A 1 264 ? -1.103 11.469 17.088 1.00 33.53 264 TRP A CA 1
ATOM 2020 C C . TRP A 1 264 ? 0.244 12.187 17.120 1.00 33.53 264 TRP A C 1
ATOM 2022 O O . TRP A 1 264 ? 0.326 13.372 16.798 1.00 33.53 264 TRP A O 1
ATOM 2032 N N . TRP A 1 265 ? 1.295 11.466 17.503 1.00 26.09 265 TRP A N 1
ATOM 2033 C CA . TRP A 1 265 ? 2.676 11.929 17.428 1.00 26.09 265 TRP A CA 1
ATOM 2034 C C . TRP A 1 265 ? 3.456 10.972 16.537 1.00 26.09 265 TRP A C 1
ATOM 2036 O O . TRP A 1 265 ? 3.480 9.775 16.805 1.00 26.09 265 TRP A O 1
ATOM 2046 N N . TRP A 1 266 ? 4.123 11.512 15.522 1.00 37.44 266 TRP A N 1
ATOM 2047 C CA . TRP A 1 266 ? 5.250 10.848 14.882 1.00 37.44 266 TRP A CA 1
ATOM 2048 C C . TRP A 1 266 ? 6.494 11.704 15.076 1.00 37.44 266 TRP A C 1
ATOM 2050 O O . TRP A 1 266 ? 6.494 12.907 14.794 1.00 37.44 266 TRP A O 1
ATOM 2060 N N . VAL A 1 267 ? 7.549 11.059 15.568 1.00 26.47 267 VAL A N 1
ATOM 2061 C CA . VAL A 1 267 ? 8.917 11.541 15.426 1.00 26.47 267 VAL A CA 1
ATOM 2062 C C . VAL A 1 267 ? 9.299 11.241 13.984 1.00 26.47 267 VAL A C 1
ATOM 2064 O O . VAL A 1 267 ? 9.449 10.082 13.610 1.00 26.47 267 VAL A O 1
ATOM 2067 N N . VAL A 1 268 ? 9.430 12.283 13.166 1.00 29.52 268 VAL A N 1
ATOM 2068 C CA . VAL A 1 268 ? 10.273 12.189 11.974 1.00 29.52 268 VAL A CA 1
ATOM 2069 C C . VAL A 1 268 ? 11.680 12.038 12.530 1.00 29.52 268 VAL A C 1
ATOM 2071 O O . VAL A 1 268 ? 12.230 13.000 13.064 1.00 29.52 268 VAL A O 1
ATOM 2074 N N . VAL A 1 269 ? 12.227 10.824 12.512 1.00 26.22 269 VAL A N 1
ATOM 2075 C CA . VAL A 1 269 ? 13.676 10.678 12.631 1.00 26.22 269 VAL A CA 1
ATOM 2076 C C . VAL A 1 269 ? 14.204 11.255 11.318 1.00 26.22 269 VAL A C 1
ATOM 2078 O O . VAL A 1 269 ? 13.860 10.711 10.268 1.00 26.22 269 VAL A O 1
ATOM 2081 N N . PRO A 1 270 ? 14.921 12.394 11.319 1.00 27.53 270 PRO A N 1
ATOM 2082 C CA . PRO A 1 270 ? 15.533 12.876 10.090 1.00 27.53 270 PRO A CA 1
ATOM 2083 C C . PRO A 1 270 ? 16.450 11.768 9.555 1.00 27.53 270 PRO A C 1
ATOM 2085 O O . PRO A 1 270 ? 17.068 11.071 10.368 1.00 27.53 270 PRO A O 1
ATOM 2088 N N . PRO A 1 271 ? 16.544 11.571 8.231 1.00 33.72 271 PRO A N 1
ATOM 2089 C CA . PRO A 1 271 ? 17.458 10.587 7.681 1.00 33.72 271 PRO A CA 1
ATOM 2090 C C . PRO A 1 271 ? 18.879 10.968 8.103 1.00 33.72 271 PRO A C 1
ATOM 2092 O O . PRO A 1 271 ? 19.453 11.948 7.633 1.00 33.72 271 PRO A O 1
ATOM 2095 N N . PHE A 1 272 ? 19.435 10.212 9.046 1.00 29.33 272 PHE A N 1
ATOM 2096 C CA . PHE A 1 272 ? 20.839 10.299 9.409 1.00 29.33 272 PHE A CA 1
ATOM 2097 C C . PHE A 1 272 ? 21.599 9.467 8.376 1.00 29.33 272 PHE A C 1
ATOM 2099 O O . PHE A 1 272 ? 21.973 8.327 8.635 1.00 29.33 272 PHE A O 1
ATOM 2106 N N . PHE A 1 273 ? 21.769 10.005 7.168 1.00 31.41 273 PHE A N 1
ATOM 2107 C CA . PHE A 1 273 ? 22.783 9.479 6.263 1.00 31.41 273 PHE A CA 1
ATOM 2108 C C . PHE A 1 273 ? 24.136 10.008 6.749 1.00 31.41 273 PHE A C 1
ATOM 2110 O O . PHE A 1 273 ? 24.334 11.226 6.757 1.00 31.41 273 PHE A O 1
ATOM 2117 N N . PRO A 1 274 ? 25.074 9.150 7.188 1.00 30.97 274 PRO A N 1
ATOM 2118 C CA . PRO A 1 274 ? 26.440 9.595 7.381 1.00 30.97 274 PRO A CA 1
ATOM 2119 C C . PRO A 1 274 ? 26.984 10.011 6.014 1.00 30.97 274 PRO A C 1
ATOM 2121 O O . PRO A 1 274 ? 27.133 9.196 5.107 1.00 30.97 274 PRO A O 1
ATOM 2124 N N . THR A 1 275 ? 27.274 11.300 5.863 1.00 35.31 275 THR A N 1
ATOM 2125 C CA . THR A 1 275 ? 28.078 11.825 4.763 1.00 35.31 275 THR A CA 1
ATOM 2126 C C . THR A 1 275 ? 29.496 11.272 4.905 1.00 35.31 275 THR A C 1
ATOM 2128 O O . THR A 1 275 ? 30.358 11.911 5.510 1.00 35.31 275 THR A O 1
ATOM 2131 N N . HIS A 1 276 ? 29.745 10.071 4.388 1.00 32.50 276 HIS A N 1
ATOM 2132 C CA . HIS A 1 276 ? 31.096 9.639 4.057 1.00 32.50 276 HIS A CA 1
ATOM 2133 C C . HIS A 1 276 ? 31.337 9.878 2.563 1.00 32.50 276 HIS A C 1
ATOM 2135 O O . HIS A 1 276 ? 30.476 9.553 1.745 1.00 32.50 276 HIS A O 1
ATOM 2141 N N . PRO A 1 277 ? 32.471 10.496 2.191 1.00 31.78 277 PRO A N 1
ATOM 2142 C CA . PRO A 1 277 ? 32.770 10.787 0.801 1.00 31.78 277 PRO A CA 1
ATOM 2143 C C . PRO A 1 277 ? 32.978 9.478 0.033 1.00 31.78 277 PRO A C 1
ATOM 2145 O O . PRO A 1 277 ? 33.787 8.639 0.428 1.00 31.78 277 PRO A O 1
ATOM 2148 N N . PHE A 1 278 ? 32.254 9.333 -1.077 1.00 27.09 278 PHE A N 1
ATOM 2149 C CA . PHE A 1 278 ? 32.545 8.362 -2.126 1.00 27.09 278 PHE A CA 1
ATOM 2150 C C . PHE A 1 278 ? 33.997 8.556 -2.580 1.00 27.09 278 PHE A C 1
ATOM 2152 O O . PHE A 1 278 ? 34.329 9.554 -3.222 1.00 27.09 278 PHE A O 1
ATOM 2159 N N . ASN A 1 279 ? 34.871 7.608 -2.245 1.00 27.92 279 ASN A N 1
ATOM 2160 C CA . ASN A 1 279 ? 36.178 7.507 -2.876 1.00 27.92 279 ASN A CA 1
ATOM 2161 C C . ASN A 1 279 ? 35.961 6.924 -4.278 1.00 27.92 279 ASN A C 1
ATOM 2163 O O . ASN A 1 279 ? 35.678 5.738 -4.432 1.00 27.92 279 ASN A O 1
ATOM 2167 N N . GLN A 1 280 ? 36.073 7.773 -5.300 1.00 30.58 280 GLN A N 1
ATOM 2168 C CA . GLN A 1 280 ? 36.310 7.332 -6.672 1.00 30.58 280 GLN A CA 1
ATOM 2169 C C . GLN A 1 280 ? 37.694 6.678 -6.734 1.00 30.58 280 GLN A C 1
ATOM 2171 O O . GLN A 1 280 ? 38.703 7.372 -6.869 1.00 30.58 280 GLN A O 1
ATOM 2176 N N . GLU A 1 281 ? 37.756 5.350 -6.687 1.00 29.16 281 GLU A N 1
ATOM 2177 C CA . GLU A 1 281 ? 38.876 4.640 -7.295 1.00 29.16 281 GLU A CA 1
ATOM 2178 C C . GLU A 1 281 ? 38.532 4.326 -8.748 1.00 29.16 281 GLU A C 1
ATOM 2180 O O . GLU A 1 281 ? 37.596 3.600 -9.077 1.00 29.16 281 GLU A O 1
ATOM 2185 N N . ARG A 1 282 ? 39.306 4.967 -9.624 1.00 31.41 282 ARG A N 1
ATOM 2186 C CA . ARG A 1 282 ? 39.359 4.720 -11.057 1.00 31.41 282 ARG A CA 1
ATOM 2187 C C . ARG A 1 282 ? 39.740 3.260 -11.292 1.00 31.41 282 ARG A C 1
ATOM 2189 O O .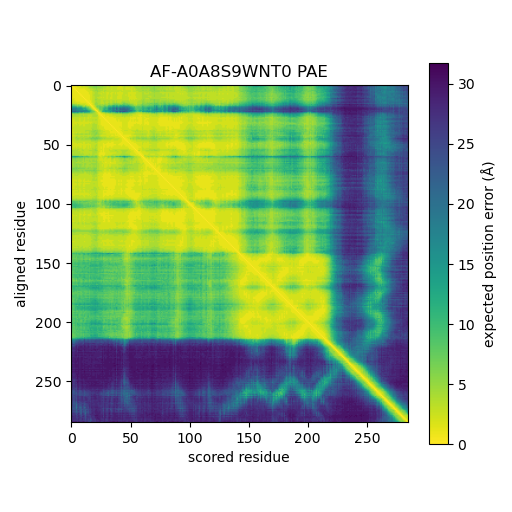 ARG A 1 282 ? 40.819 2.853 -10.874 1.00 31.41 282 ARG A O 1
ATOM 2196 N N . TYR A 1 283 ? 38.944 2.544 -12.074 1.00 28.11 283 TYR A N 1
ATOM 2197 C CA . TYR A 1 283 ? 39.461 1.446 -12.880 1.00 28.11 283 TYR A CA 1
ATOM 2198 C C . TYR A 1 283 ? 39.300 1.812 -14.348 1.00 28.11 283 TYR A C 1
ATOM 2200 O O . TYR A 1 283 ? 38.196 1.953 -14.864 1.00 28.11 283 TYR A O 1
ATOM 2208 N N . SER A 1 284 ? 40.448 2.044 -14.975 1.00 31.81 284 SER A N 1
ATOM 2209 C CA . SER A 1 284 ? 40.615 2.138 -16.416 1.00 31.81 284 SER A CA 1
ATOM 2210 C C . SER A 1 284 ? 40.496 0.740 -17.020 1.00 31.81 284 SER A C 1
ATOM 2212 O O . SER A 1 284 ? 41.244 -0.146 -16.604 1.00 31.81 284 SER A O 1
ATOM 2214 N N . LEU A 1 285 ? 39.645 0.588 -18.033 1.00 34.53 285 LEU A N 1
ATOM 2215 C CA . LEU A 1 285 ? 39.869 -0.268 -19.199 1.00 34.53 285 LEU A CA 1
ATOM 2216 C C . LEU A 1 285 ? 39.378 0.487 -20.436 1.00 34.53 285 LEU A C 1
ATOM 2218 O O . LEU A 1 285 ? 38.287 1.092 -20.345 1.00 34.53 285 LEU A O 1
#

Mean predicted aligned error: 13.23 Å

Radius of gyration: 32.55 Å; Cα contacts (8 Å, |Δi|>4): 374; chains: 1; bounding box: 111×38×89 Å

Secondary structure (DSSP, 8-state):
--S-HHHHHHHHHT-------SSSSBTHHHHHHHHHH-GGG-PPTTS-EEEEEEESSPBPSEE-TTTT-TTSTT-EEHHHHHHHHHHTTEEEEEEE---S-TT--SHHHHHHHHHTT-EEEE-S-GGGHHHHHHHHHHHHHSEEEEEEEEEPTT-GGGEEEESSEEEEEETT---EEEEEE-PPTTPPSEEEEEEEEEEETTEEEEEEEEEEEEPPPPPP------------------------PPPPP----------EE------------------------

Foldseek 3Di:
DDPPVVVVVVVVVPDDDDPDDPDFADAVLQVLLCLPPPCVVPDDAQDQAEAEDEDAAHHDQWQCAPVRDPPDPRIGGNLVSLLVCLVVNYAYEAEYEHDPDPRGDCVSSVVSRVSNVFYYDYDPDPVCVVVSVVVRVCVVPQWQQKKAKDKDPPCRVQKDWVPRIDGGHGPQDWDWIFIFGHDDPPDAFDKDKIWIFIDRPNGGPDIDIDIDGDHHDDPDPPPPPPPDDDDDDDDDDDDDDDPDDDDDDPDPDPGPRDTPGDRDDDDPPDPPDPPDDPDDDDDDD

pLDDT: mean 80.02, std 23.15, range [26.09, 98.44]